Protein AF-0000000084552750 (afdb_homodimer)

InterPro domains:
  IPR000182 GNAT domain [PF13302] (7-150)
  IPR000182 GNAT domain [PS51186] (7-178)
  IPR016181 Acyl-CoA N-acyltransferase [SSF55729] (1-176)

Organism: NCBI:txid1418104

Radius of gyration: 22.68 Å; Cα contacts (8 Å, |Δi|>4): 715; chains: 2; bounding box: 42×67×52 Å

Nearest PDB structures (foldseek):
  3tcv-assembly1_A  TM=8.112E-01  e=4.573E-13  Brucella abortus 2308
  3igr-assembly1_A  TM=8.302E-01  e=9.400E-13  Aliivibrio fischeri ES114
  8gxf-assembly2_C  TM=8.224E-01  e=6.775E-13  Pseudomonas flexibilis
  8gxk-assembly2_C  TM=8.329E-01  e=1.487E-12  Pseudomonas jinjuensis
  8gxj-assembly1_A  TM=8.065E-01  e=1.572E-11  Pseudomonas aeruginosa PAO1

pLDDT: mean 95.79, std 2.95, range [82.62, 98.75]

Secondary structure (DSSP, 8-state):
-EE-SSEEEEE--TTTHHHHHHHHT-HHHHGGGT-TT-----HHHHHHHHHHHHH---SS-S-EEEEEEETTT--EEEEEEEEEEETTTTEEEEEEEE--GGGTTSSHHHHHHHHHHHHHHHHS--SEEEEEEETT-HHHHHHHHHTT-EEEEEEEEEEEETTTTEEEEEEEEEEEHHHHHHHGGG---/-EE-SSEEEEE--TTTHHHHHHHHT-TTTTGGGT-TT-----HHHHHHHHHHHHH---SS-S-EEEEEEETTT--EEEEEEEEEEETTTTEEEEEEEE--GGGTTSSHHHHHHHHHHHHHHHHS--SEEEEEEETT-HHHHHHHHHTT-EEEEEEEEEEEETTTTEEEEEEEEEEEHHHHHHHGGG---

Sequence (378 aa):
MIKGKKVIIRPLEIGDEEYLYRWWNDGSMMEHATLAFGTLQSKERIRLSILKEIENSELYPERKRFLILRKEDMAPIGEINYNGFDSRNQKSEFGIKICEVTEQRKGYGIDALYYFIDFMFRSLNLNKIELTTMIDNKRAQSLYKKLGFKEIGIIRSGYFDSRIGEFSDVAYMDILKDEWLKIKGNIVFMIKGKKVIIRPLEIGDEEYLYRWWNDGSMMEHATLAFGTLQSKERIRLSILKEIENSELYPERKRFLILRKEDMAPIGEINYNGFDSRNQKSEFGIKICEVTEQRKGYGIDALYYFIDFMFRSLNLNKIELTTMIDNKRAQSLYKKLGFKEIGIIRSGYFDSRIGEFSDVAYMDILKDEWLKIKGNIVF

Solvent-accessible surface area (backbone atoms only — not comparable to full-atom values): 20238 Å² total; per-residue (Å²): 120,48,78,45,93,52,28,32,39,36,73,73,50,94,72,47,32,62,58,48,39,54,44,45,44,29,18,80,70,24,39,83,76,28,27,47,65,23,69,73,64,53,50,64,58,46,39,51,52,50,49,52,57,69,66,47,78,60,90,78,53,44,55,50,62,30,35,30,17,36,54,91,77,61,47,78,38,28,37,36,31,42,33,68,46,34,78,81,44,13,32,29,31,62,50,75,43,69,61,37,70,89,58,49,93,68,56,51,65,62,37,46,46,54,53,48,52,51,43,44,41,67,72,65,54,28,52,33,40,40,43,73,42,48,62,82,44,54,68,59,50,52,54,40,41,69,70,60,37,41,80,52,35,64,40,74,54,54,35,53,25,54,72,76,72,42,64,33,44,23,36,31,32,32,40,40,42,73,58,44,71,70,43,60,85,72,58,82,131,119,52,77,43,91,53,29,32,38,35,72,71,52,93,73,48,31,62,57,50,40,55,43,45,44,29,18,81,72,24,38,83,76,30,27,48,64,23,68,73,64,52,51,64,59,47,39,51,51,51,51,52,58,68,64,46,79,60,90,77,52,45,55,52,63,30,35,30,18,36,55,91,77,60,46,77,37,27,38,36,31,41,33,67,48,34,80,80,44,14,31,29,30,62,51,75,44,69,61,37,71,91,57,51,95,70,57,49,65,61,37,46,47,54,53,48,52,51,43,43,41,68,72,65,55,29,51,32,41,39,45,74,43,48,63,82,43,54,68,60,50,51,52,41,41,69,70,60,36,40,79,52,34,64,40,74,54,54,36,52,26,55,74,77,73,42,65,34,45,23,35,32,32,34,40,41,43,73,58,44,70,71,41,59,86,71,60,81,130

Foldseek 3Di:
DFDFPFKDKFFDDQVCLVVVVVQQQDLVNCQQVLRNRGPPDDSVVVNVVSVVQVPDPDPDDQKGKIFIAGPVVRHTQWIKMWHRQDLVQQEIEMDIGRRHPVCPPVCSVLRVCLRVVVCSCPVSVHFKYKDKGFPPPVVVVVSCVLQPKDWPDKDQLPDQRNVVRGGGIMTMIMDGPVRNVVCSVPRDD/DFDFPFKDKFFDDQVCLVVVVVQQQDLVNCQQVLRNRGPPDDSVVVNVVSVVQVPDPDPDDQKGKIFIAGPVVRHTQWIKMWHRQDLVQQEIEMDIGRRHPVCPPVCSVLRVCLRVVVCSCPVSVHFKYKDKGFPPPVVVVVSVVLQPKDWPDKDQLPDQRNVVRGGGIMTMIMDGPVRNVVCSVPRDD

Structure (mmCIF, N/CA/C/O backbone):
data_AF-0000000084552750-model_v1
#
loop_
_entity.id
_entity.type
_entity.pdbx_description
1 polymer 'Acetyltransferase family protein'
#
loop_
_atom_site.group_PDB
_atom_site.id
_atom_site.type_symbol
_atom_site.label_atom_id
_atom_site.label_alt_id
_atom_site.label_comp_id
_atom_site.label_asym_id
_atom_site.label_entity_id
_atom_site.label_seq_id
_atom_site.pdbx_PDB_ins_code
_atom_site.Cartn_x
_atom_site.Cartn_y
_atom_site.Cartn_z
_atom_site.occupancy
_atom_site.B_iso_or_equiv
_atom_site.auth_seq_id
_atom_site.auth_comp_id
_atom_site.auth_asym_id
_atom_site.auth_atom_id
_atom_site.pdbx_PDB_model_num
ATOM 1 N N . MET A 1 1 ? 8.75 -16.781 -21 1 93.56 1 MET A N 1
ATOM 2 C CA . MET A 1 1 ? 8.031 -17.672 -20.109 1 93.56 1 MET A CA 1
ATOM 3 C C . MET A 1 1 ? 8.938 -18.172 -19 1 93.56 1 MET A C 1
ATOM 5 O O . MET A 1 1 ? 10.141 -18.344 -19.203 1 93.56 1 MET A O 1
ATOM 9 N N . ILE A 1 2 ? 8.375 -18.266 -17.797 1 97 2 ILE A N 1
ATOM 10 C CA . ILE A 1 2 ? 9.109 -18.844 -16.672 1 97 2 ILE A CA 1
ATOM 11 C C . ILE A 1 2 ? 8.82 -20.344 -16.578 1 97 2 ILE A C 1
ATOM 13 O O . ILE A 1 2 ? 7.656 -20.75 -16.516 1 97 2 ILE A O 1
ATOM 17 N N . LYS A 1 3 ? 9.852 -21.141 -16.641 1 97.62 3 LYS A N 1
ATOM 18 C CA . LYS A 1 3 ? 9.719 -22.594 -16.625 1 97.62 3 LYS A CA 1
ATOM 19 C C . LYS A 1 3 ? 10.18 -23.188 -15.297 1 97.62 3 LYS A C 1
ATOM 21 O O . LYS A 1 3 ? 11.367 -23.141 -14.969 1 97.62 3 LYS A O 1
ATOM 26 N N . GLY A 1 4 ? 9.203 -23.75 -14.555 1 97.12 4 GLY A N 1
ATOM 27 C CA . GLY A 1 4 ? 9.531 -24.469 -13.336 1 97.12 4 GLY A CA 1
ATOM 28 C C . GLY A 1 4 ? 9.742 -25.953 -13.57 1 97.12 4 GLY A C 1
ATOM 29 O O . GLY A 1 4 ? 9.938 -26.391 -14.711 1 97.12 4 GLY A O 1
ATOM 30 N N . LYS A 1 5 ? 9.812 -26.734 -12.508 1 97.38 5 LYS A N 1
ATOM 31 C CA . LYS A 1 5 ? 9.922 -28.188 -12.609 1 97.38 5 LYS A CA 1
ATOM 32 C C . LYS A 1 5 ? 8.594 -28.812 -13.008 1 97.38 5 LYS A C 1
ATOM 34 O O . LYS A 1 5 ? 8.555 -29.75 -13.805 1 97.38 5 LYS A O 1
ATOM 39 N N . LYS A 1 6 ? 7.523 -28.203 -12.469 1 97.88 6 LYS A N 1
ATOM 40 C CA . LYS A 1 6 ? 6.199 -28.781 -12.648 1 97.88 6 LYS A CA 1
ATOM 41 C C . LYS A 1 6 ? 5.277 -27.844 -13.414 1 97.88 6 LYS A C 1
ATOM 43 O O . LYS A 1 6 ? 4.266 -28.281 -13.977 1 97.88 6 LYS A O 1
ATOM 48 N N . VAL A 1 7 ? 5.645 -26.562 -13.422 1 98.44 7 VAL A N 1
ATOM 49 C CA . VAL A 1 7 ? 4.699 -25.609 -13.984 1 98.44 7 VAL A CA 1
ATOM 50 C C . VAL A 1 7 ? 5.41 -24.719 -14.992 1 98.44 7 VAL A C 1
ATOM 52 O O . VAL A 1 7 ? 6.641 -24.641 -15 1 98.44 7 VAL A O 1
ATOM 55 N N . ILE A 1 8 ? 4.641 -24.094 -15.859 1 98.5 8 ILE A N 1
ATOM 56 C CA . ILE A 1 8 ? 5.043 -23 -16.734 1 98.5 8 ILE A CA 1
ATOM 57 C C . ILE A 1 8 ? 4.211 -21.75 -16.406 1 98.5 8 ILE A C 1
ATOM 59 O O . ILE A 1 8 ? 2.998 -21.844 -16.219 1 98.5 8 ILE A O 1
ATOM 63 N N . ILE A 1 9 ? 4.875 -20.625 -16.25 1 98.69 9 ILE A N 1
ATOM 64 C CA . ILE A 1 9 ? 4.203 -19.359 -16.031 1 98.69 9 ILE A CA 1
ATOM 65 C C . ILE A 1 9 ? 4.312 -18.484 -17.281 1 98.69 9 ILE A C 1
ATOM 67 O O . ILE A 1 9 ? 5.418 -18.203 -17.75 1 98.69 9 ILE A O 1
ATOM 71 N N . ARG A 1 10 ? 3.203 -18.078 -17.812 1 98.06 10 ARG A N 1
ATOM 72 C CA . ARG A 1 10 ? 3.207 -17.281 -19.031 1 98.06 10 ARG A CA 1
ATOM 73 C C . ARG A 1 10 ? 2.281 -16.078 -18.891 1 98.06 10 ARG A C 1
ATOM 75 O O . ARG A 1 10 ? 1.395 -16.062 -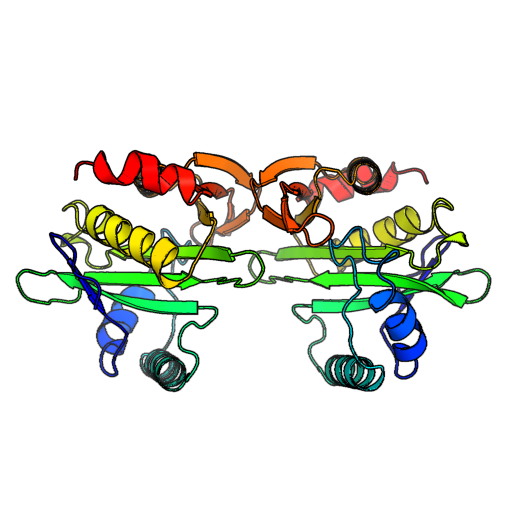18.047 1 98.06 10 ARG A O 1
ATOM 82 N N . PRO A 1 11 ? 2.453 -15.047 -19.719 1 96.81 11 PRO A N 1
ATOM 83 C CA . PRO A 1 11 ? 1.547 -13.898 -19.703 1 96.81 11 PRO A CA 1
ATOM 84 C C . PRO A 1 11 ? 0.113 -14.266 -20.078 1 96.81 11 PRO A C 1
ATOM 86 O O . PRO A 1 11 ? -0.122 -15.336 -20.641 1 96.81 11 PRO A O 1
ATOM 89 N N . LEU A 1 12 ? -0.732 -13.375 -19.719 1 97.62 12 LEU A N 1
ATOM 90 C CA . LEU A 1 12 ? -2.119 -13.578 -20.125 1 97.62 12 LEU A CA 1
ATOM 91 C C . LEU A 1 12 ? -2.277 -13.383 -21.625 1 97.62 12 LEU A C 1
ATOM 93 O O . LEU A 1 12 ? -1.584 -12.562 -22.234 1 97.62 12 LEU A O 1
ATOM 97 N N . GLU A 1 13 ? -3.131 -14.141 -22.156 1 96.81 13 GLU A N 1
ATOM 98 C CA . GLU A 1 13 ? -3.561 -14.031 -23.547 1 96.81 13 GLU A CA 1
ATOM 99 C C . GLU A 1 13 ? -5.082 -13.938 -23.656 1 96.81 13 GLU A C 1
ATOM 101 O O . GLU A 1 13 ? -5.797 -14.383 -22.75 1 96.81 13 GLU A O 1
ATOM 106 N N . ILE A 1 14 ? -5.453 -13.32 -24.812 1 97.19 14 ILE A N 1
ATOM 107 C CA . ILE A 1 14 ? -6.891 -13.359 -25.062 1 97.19 14 ILE A CA 1
ATOM 108 C C . ILE A 1 14 ? -7.359 -14.812 -25.109 1 97.19 14 ILE A C 1
ATOM 110 O O . ILE A 1 14 ? -6.703 -15.664 -25.703 1 97.19 14 ILE A O 1
ATOM 114 N N . GLY A 1 15 ? -8.461 -15.055 -24.547 1 97.81 15 GLY A N 1
ATOM 115 C CA . GLY A 1 15 ? -8.938 -16.422 -24.391 1 97.81 15 GLY A CA 1
ATOM 116 C C . GLY A 1 15 ? -8.828 -16.922 -22.953 1 97.81 15 GLY A C 1
ATOM 117 O O . GLY A 1 15 ? -9.594 -17.797 -22.547 1 97.81 15 GLY A O 1
ATOM 118 N N . ASP A 1 16 ? -7.895 -16.344 -22.219 1 98.25 16 ASP A N 1
ATOM 119 C CA . ASP A 1 16 ? -7.688 -16.766 -20.844 1 98.25 16 ASP A CA 1
ATOM 120 C C . ASP A 1 16 ? -8.859 -16.344 -19.953 1 98.25 16 ASP A C 1
ATOM 122 O O . ASP A 1 16 ? -9.016 -16.859 -18.844 1 98.25 16 ASP A O 1
ATOM 126 N N . GLU A 1 17 ? -9.641 -15.398 -20.406 1 98.38 17 GLU A N 1
ATOM 127 C CA . GLU A 1 17 ? -10.781 -14.945 -19.625 1 98.38 17 GLU A CA 1
ATOM 128 C C . GLU A 1 17 ? -11.719 -16.094 -19.297 1 98.38 17 GLU A C 1
ATOM 130 O O . GLU A 1 17 ? -12.461 -16.031 -18.312 1 98.38 17 GLU A O 1
ATOM 135 N N . GLU A 1 18 ? -11.672 -17.125 -20.141 1 98 18 GLU A N 1
ATOM 136 C CA . GLU A 1 18 ? -12.508 -18.297 -19.844 1 98 18 GLU A CA 1
ATOM 137 C C . GLU A 1 18 ? -12.141 -18.922 -18.5 1 98 18 GLU A C 1
ATOM 139 O O . GLU A 1 18 ? -13.023 -19.266 -17.703 1 98 18 GLU A O 1
ATOM 144 N N . TYR A 1 19 ? -10.945 -19.062 -18.234 1 97.94 19 TYR A N 1
ATOM 145 C CA . TYR A 1 19 ? -10.469 -19.656 -16.984 1 97.94 19 TYR A CA 1
ATOM 146 C C . TYR A 1 19 ? -10.633 -18.688 -15.82 1 97.94 19 TYR A C 1
ATOM 148 O O . TYR A 1 19 ? -11.141 -19.062 -14.758 1 97.94 19 TYR A O 1
ATOM 156 N N . LEU A 1 20 ? -10.242 -17.469 -16.047 1 98.06 20 LEU A N 1
ATOM 157 C CA . LEU A 1 20 ? -10.312 -16.453 -14.992 1 98.06 20 LEU A CA 1
ATOM 158 C C . LEU A 1 20 ? -11.758 -16.219 -14.562 1 98.06 20 LEU A C 1
ATOM 160 O O . LEU A 1 20 ? -12.039 -16.062 -13.375 1 98.06 20 LEU A O 1
ATOM 164 N N . TYR A 1 21 ? -12.617 -16.188 -15.555 1 97.69 21 TYR A N 1
ATOM 165 C CA . TYR A 1 21 ? -14.031 -16 -15.273 1 97.69 21 TYR A CA 1
ATOM 166 C C . TYR A 1 21 ? -14.539 -17.078 -14.328 1 97.69 21 TYR A C 1
ATOM 168 O O . TYR A 1 21 ? -15.234 -16.781 -13.352 1 97.69 21 TYR A O 1
ATOM 176 N N . ARG A 1 22 ? -14.172 -18.25 -14.609 1 97.06 22 ARG A N 1
ATOM 177 C CA . ARG A 1 22 ? -14.602 -19.375 -13.789 1 97.06 22 ARG A CA 1
ATOM 178 C C . ARG A 1 22 ? -13.984 -19.297 -12.398 1 97.06 22 ARG A C 1
ATOM 180 O O . ARG A 1 22 ? -14.688 -19.438 -11.398 1 97.06 22 ARG A O 1
ATOM 187 N N . TRP A 1 23 ? -12.734 -19.062 -12.336 1 97 23 TRP A N 1
ATOM 188 C CA . TRP A 1 23 ? -12.008 -19.078 -11.07 1 97 23 TRP A CA 1
ATOM 189 C C . TRP A 1 23 ? -12.445 -17.922 -10.18 1 97 23 TRP A C 1
ATOM 191 O O . TRP A 1 23 ? -12.742 -18.109 -9 1 97 23 TRP A O 1
ATOM 201 N N . TRP A 1 24 ? -12.547 -16.703 -10.727 1 96.31 24 TRP A N 1
ATOM 202 C CA . TRP A 1 24 ? -12.758 -15.484 -9.961 1 96.31 24 TRP A CA 1
ATOM 203 C C . TRP A 1 24 ? -14.203 -15.391 -9.469 1 96.31 24 TRP A C 1
ATOM 205 O O . TRP A 1 24 ? -14.484 -14.695 -8.492 1 96.31 24 TRP A O 1
ATOM 215 N N . ASN A 1 25 ? -15.039 -16.047 -10.133 1 95.69 25 ASN A N 1
ATOM 216 C CA . ASN A 1 25 ? -16.453 -15.953 -9.766 1 95.69 25 ASN A CA 1
ATOM 217 C C . ASN A 1 25 ? -16.891 -17.125 -8.898 1 95.69 25 ASN A C 1
ATOM 219 O O . ASN A 1 25 ? -18.047 -17.219 -8.492 1 95.69 25 ASN A O 1
ATOM 223 N N . ASP A 1 26 ? -15.945 -18.016 -8.602 1 94.44 26 ASP A N 1
ATOM 224 C CA . ASP A 1 26 ? -16.188 -19.109 -7.664 1 94.44 26 ASP A CA 1
ATOM 225 C C . ASP A 1 26 ? -15.883 -18.672 -6.23 1 94.44 26 ASP A C 1
ATOM 227 O O . ASP A 1 26 ? -14.719 -18.547 -5.855 1 94.44 26 ASP A O 1
ATOM 231 N N . GLY A 1 27 ? -16.891 -18.484 -5.48 1 91.31 27 GLY A N 1
ATOM 232 C CA . GLY A 1 27 ? -16.75 -18.031 -4.105 1 91.31 27 GLY A CA 1
ATOM 233 C C . GLY A 1 27 ? -15.883 -18.953 -3.264 1 91.31 27 GLY A C 1
ATOM 234 O O . GLY A 1 27 ? -15.086 -18.484 -2.447 1 91.31 27 GLY A O 1
ATOM 235 N N . SER A 1 28 ? -16.016 -20.188 -3.426 1 90.75 28 SER A N 1
ATOM 236 C CA . SER A 1 28 ? -15.219 -21.141 -2.672 1 90.75 28 SER A CA 1
ATOM 237 C C . SER A 1 28 ? -13.742 -21.031 -3.023 1 90.75 28 SER A C 1
ATOM 239 O O . SER A 1 28 ? -12.883 -21.125 -2.143 1 90.75 28 SER A O 1
ATOM 241 N N . MET A 1 29 ? -13.523 -20.75 -4.262 1 90.31 29 MET A N 1
ATOM 242 C CA . MET A 1 29 ? -12.148 -20.594 -4.734 1 90.31 29 MET A CA 1
ATOM 243 C C . MET A 1 29 ? -11.539 -19.297 -4.223 1 90.31 29 MET A C 1
ATOM 245 O O . MET A 1 29 ? -10.352 -19.25 -3.896 1 90.31 29 MET A O 1
ATOM 249 N N . MET A 1 30 ? -12.391 -18.312 -4.051 1 90.38 30 MET A N 1
ATOM 250 C CA . MET A 1 30 ? -11.898 -16.984 -3.729 1 90.38 30 MET A CA 1
ATOM 251 C C . MET A 1 30 ? -11.992 -16.703 -2.23 1 90.38 30 MET A C 1
ATOM 253 O O . MET A 1 30 ? -11.641 -15.625 -1.767 1 90.38 30 MET A O 1
ATOM 257 N N . GLU A 1 31 ? -12.227 -17.688 -1.512 1 86.69 31 GLU A N 1
ATOM 258 C CA . GLU A 1 31 ? -12.438 -17.531 -0.075 1 86.69 31 GLU A CA 1
ATOM 259 C C . GLU A 1 31 ? -11.156 -17.062 0.617 1 86.69 31 GLU A C 1
ATOM 261 O O . GLU A 1 31 ? -11.211 -16.297 1.576 1 86.69 31 GLU A O 1
ATOM 266 N N . HIS A 1 32 ? -10.047 -17.484 0.179 1 82.81 32 HIS A N 1
ATOM 267 C CA . HIS A 1 32 ? -8.781 -17.109 0.798 1 82.81 32 HIS A CA 1
ATOM 268 C C . HIS A 1 32 ? -8.477 -15.633 0.584 1 82.81 32 HIS A C 1
ATOM 270 O O . HIS A 1 32 ? -7.711 -15.031 1.342 1 82.81 32 HIS A O 1
ATOM 276 N N . ALA A 1 33 ? -9.055 -15.125 -0.474 1 84.94 33 ALA A N 1
ATOM 277 C CA . ALA A 1 33 ? -8.938 -13.688 -0.727 1 84.94 33 ALA A CA 1
ATOM 278 C C . ALA A 1 33 ? -10.094 -12.922 -0.097 1 84.94 33 ALA A C 1
ATOM 280 O O . ALA A 1 33 ? -10.305 -11.742 -0.395 1 84.94 33 ALA A O 1
ATOM 281 N N . THR A 1 34 ? -10.844 -13.594 0.669 1 88.94 34 THR A N 1
ATOM 282 C CA . THR A 1 34 ? -11.961 -13.055 1.448 1 88.94 34 THR A CA 1
ATOM 283 C C . THR A 1 34 ? -13.094 -12.609 0.532 1 88.94 34 THR A C 1
ATOM 285 O O . THR A 1 34 ? -13.867 -11.719 0.888 1 88.94 34 THR A O 1
ATOM 288 N N . LEU A 1 35 ? -13.141 -13.141 -0.626 1 90.31 35 LEU A N 1
ATOM 289 C CA . LEU A 1 35 ? -14.211 -12.852 -1.572 1 90.31 35 LEU A CA 1
ATOM 290 C C . LEU A 1 35 ? -15.195 -14.016 -1.645 1 90.31 35 LEU A C 1
ATOM 292 O O . LEU A 1 35 ? -15.188 -14.781 -2.611 1 90.31 35 LEU A O 1
ATOM 296 N N . ALA A 1 36 ? -16.094 -14.078 -0.664 1 90.44 36 ALA A N 1
ATOM 297 C CA . ALA A 1 36 ? -16.969 -15.227 -0.422 1 90.44 36 ALA A CA 1
ATOM 298 C C . ALA A 1 36 ? -17.938 -15.438 -1.589 1 90.44 36 ALA A C 1
ATOM 300 O O . ALA A 1 36 ? -18.484 -16.531 -1.76 1 90.44 36 ALA A O 1
ATOM 301 N N . PHE A 1 37 ? -18.141 -14.461 -2.414 1 90.94 37 PHE A N 1
ATOM 302 C CA . PHE A 1 37 ? -19.109 -14.562 -3.504 1 90.94 37 PHE A CA 1
ATOM 303 C C . PHE A 1 37 ? -18.406 -14.406 -4.855 1 90.94 37 PHE A C 1
ATOM 305 O O . PHE A 1 37 ? -19.078 -14.156 -5.867 1 90.94 37 PHE A O 1
ATOM 312 N N . GLY A 1 38 ? -17.125 -14.469 -4.797 1 92.5 38 GLY A N 1
ATOM 313 C CA . GLY A 1 38 ? -16.359 -14.195 -6.012 1 92.5 38 GLY A CA 1
ATOM 314 C C . GLY A 1 38 ? -16.344 -12.727 -6.387 1 92.5 38 GLY A C 1
ATOM 315 O O . GLY A 1 38 ? -16.703 -11.867 -5.574 1 92.5 38 GLY A O 1
ATOM 316 N N . THR A 1 39 ? -15.875 -12.398 -7.535 1 92.56 39 THR A N 1
ATOM 317 C CA . THR A 1 39 ? -15.734 -11.008 -7.945 1 92.56 39 THR A CA 1
ATOM 318 C C . THR A 1 39 ? -16.984 -10.531 -8.68 1 92.56 39 THR A C 1
ATOM 320 O O . THR A 1 39 ? -17.172 -9.328 -8.891 1 92.56 39 THR A O 1
ATOM 323 N N . LEU A 1 40 ? -17.781 -11.445 -9.062 1 94.56 40 LEU A N 1
ATOM 324 C CA . LEU A 1 40 ? -19.031 -11.141 -9.75 1 94.56 40 LEU A CA 1
ATOM 325 C C . LEU A 1 40 ? -18.781 -10.266 -10.969 1 94.56 40 LEU A C 1
ATOM 327 O O . LEU A 1 40 ? -19.5 -9.289 -11.203 1 94.56 40 LEU A O 1
ATOM 331 N N . GLN A 1 41 ? -17.797 -10.586 -11.711 1 95.56 41 GLN A N 1
ATOM 332 C CA . GLN A 1 41 ? -17.453 -9.867 -12.938 1 95.56 41 GLN A CA 1
ATOM 333 C C . GLN A 1 41 ? -17.875 -10.648 -14.172 1 95.56 41 GLN A C 1
ATOM 335 O O . GLN A 1 41 ? -17.812 -11.883 -14.188 1 95.56 41 GLN A O 1
ATOM 340 N N . SER A 1 42 ? -18.266 -9.984 -15.18 1 97.88 42 SER A N 1
ATOM 341 C CA . SER A 1 42 ? -18.594 -10.633 -16.453 1 97.88 42 SER A CA 1
ATOM 342 C C . SER A 1 42 ? -17.328 -11.086 -17.172 1 97.88 42 SER A C 1
ATOM 344 O O . SER A 1 42 ? -16.234 -10.547 -16.938 1 97.88 42 SER A O 1
ATOM 346 N N . LYS A 1 43 ? -17.562 -12.102 -18 1 97.62 43 LYS A N 1
ATOM 347 C CA . LYS A 1 43 ? -16.438 -12.578 -18.797 1 97.62 43 LYS A CA 1
ATOM 348 C C . LYS A 1 43 ? -15.875 -11.461 -19.672 1 97.62 43 LYS A C 1
ATOM 350 O O . LYS A 1 43 ? -14.656 -11.344 -19.828 1 97.62 43 LYS A O 1
ATOM 355 N N . GLU A 1 44 ? -16.688 -10.641 -20.156 1 98.06 44 GLU A N 1
ATOM 356 C CA . GLU A 1 44 ? -16.281 -9.547 -21.031 1 98.06 44 GLU A CA 1
ATOM 357 C C . GLU A 1 44 ? -15.445 -8.523 -20.266 1 98.06 44 GLU A C 1
ATOM 359 O O . GLU A 1 44 ? -14.469 -7.992 -20.781 1 98.06 44 GLU A O 1
ATOM 364 N N . ARG A 1 45 ? -15.852 -8.234 -19.078 1 97.75 45 ARG A N 1
ATOM 365 C CA . ARG A 1 45 ? -15.07 -7.316 -18.25 1 97.75 45 ARG A CA 1
ATOM 366 C C . ARG A 1 45 ? -13.656 -7.844 -18.031 1 97.75 45 ARG A C 1
ATOM 368 O O . ARG A 1 45 ? -12.688 -7.086 -18.125 1 97.75 45 ARG A O 1
ATOM 375 N N . ILE A 1 46 ? -13.617 -9.078 -17.781 1 97.62 46 ILE A N 1
ATOM 376 C CA . ILE A 1 46 ? -12.32 -9.719 -17.562 1 97.62 46 ILE A CA 1
ATOM 377 C C . ILE A 1 46 ? -11.516 -9.68 -18.859 1 97.62 46 ILE A C 1
ATOM 379 O O . ILE A 1 46 ? -10.32 -9.367 -18.859 1 97.62 46 ILE A O 1
ATOM 383 N N . ARG A 1 47 ? -12.164 -10.008 -19.938 1 98.19 47 ARG A N 1
ATOM 384 C CA . ARG A 1 47 ? -11.508 -9.961 -21.25 1 98.19 47 ARG A CA 1
ATOM 385 C C . ARG A 1 47 ? -10.945 -8.57 -21.531 1 98.19 47 ARG A C 1
ATOM 387 O O . ARG A 1 47 ? -9.805 -8.43 -21.969 1 98.19 47 ARG A O 1
ATOM 394 N N . LEU A 1 48 ? -11.703 -7.566 -21.266 1 97.88 48 LEU A N 1
ATOM 395 C CA . LEU A 1 48 ? -11.273 -6.188 -21.469 1 97.88 48 LEU A CA 1
ATOM 396 C C . LEU A 1 48 ? -10.094 -5.84 -20.578 1 97.88 48 LEU A C 1
ATOM 398 O O . LEU A 1 48 ? -9.203 -5.09 -20.984 1 97.88 48 LEU A O 1
ATOM 402 N N . SER A 1 49 ? -10.133 -6.359 -19.406 1 97 49 SER A N 1
ATOM 403 C CA . SER A 1 49 ? -9.008 -6.125 -18.484 1 97 49 SER A CA 1
ATOM 404 C C . SER A 1 49 ? -7.727 -6.754 -19.031 1 97 49 SER A C 1
ATOM 406 O O . SER A 1 49 ? -6.648 -6.172 -18.906 1 97 49 SER A O 1
ATOM 408 N N . ILE A 1 50 ? -7.855 -7.922 -19.562 1 97.31 50 ILE A N 1
ATOM 409 C CA . ILE A 1 50 ? -6.715 -8.602 -20.172 1 97.31 50 ILE A CA 1
ATOM 410 C C . ILE A 1 50 ? -6.195 -7.781 -21.359 1 97.31 50 ILE A C 1
ATOM 412 O O . ILE A 1 50 ? -4.988 -7.574 -21.5 1 97.31 50 ILE A O 1
ATOM 416 N N . LEU A 1 51 ? -7.07 -7.332 -22.141 1 97 51 LEU A N 1
ATOM 417 C CA . LEU A 1 51 ? -6.703 -6.527 -23.297 1 97 51 LEU A CA 1
ATOM 418 C C . LEU A 1 51 ? -5.949 -5.273 -22.875 1 97 51 LEU A C 1
ATOM 420 O O . LEU A 1 51 ? -4.949 -4.906 -23.5 1 97 51 LEU A O 1
ATOM 424 N N . LYS A 1 52 ? -6.441 -4.652 -21.859 1 96.25 52 LYS A N 1
ATOM 425 C CA . LYS A 1 52 ? -5.777 -3.463 -21.328 1 96.25 52 LYS A CA 1
ATOM 426 C C . LYS A 1 52 ? -4.355 -3.781 -20.875 1 96.25 52 LYS A C 1
ATOM 428 O O . LYS A 1 52 ? -3.436 -2.988 -21.094 1 96.25 52 LYS A O 1
ATOM 433 N N . GLU A 1 53 ? -4.254 -4.891 -20.266 1 93.88 53 GLU A N 1
ATOM 434 C CA . GLU A 1 53 ? -2.932 -5.309 -19.812 1 93.88 53 GLU A CA 1
ATOM 435 C C . GLU A 1 53 ? -2.004 -5.582 -20.984 1 93.88 53 GLU A C 1
ATOM 437 O O . GLU A 1 53 ? -0.828 -5.211 -20.953 1 93.88 53 GLU A O 1
ATOM 442 N N . ILE A 1 54 ? -2.518 -6.207 -21.969 1 93.69 54 ILE A N 1
ATOM 443 C CA . ILE A 1 54 ? -1.751 -6.547 -23.156 1 93.69 54 ILE A CA 1
ATOM 444 C C . ILE A 1 54 ? -1.331 -5.273 -23.891 1 93.69 54 ILE A C 1
ATOM 446 O O . ILE A 1 54 ? -0.22 -5.188 -24.422 1 93.69 54 ILE A O 1
ATOM 450 N N . GLU A 1 55 ? -2.135 -4.297 -23.844 1 93.69 55 GLU A N 1
ATOM 451 C CA . GLU A 1 55 ? -1.891 -3.043 -24.547 1 93.69 55 GLU A CA 1
ATOM 452 C C . GLU A 1 55 ? -0.893 -2.168 -23.797 1 93.69 55 GLU A C 1
ATOM 454 O O . GLU A 1 55 ? -0.321 -1.237 -24.359 1 93.69 55 GLU A O 1
ATOM 459 N N . ASN A 1 56 ? -0.838 -2.447 -22.562 1 90.81 56 ASN A N 1
ATOM 460 C CA . ASN A 1 56 ? 0.15 -1.696 -21.797 1 90.81 56 ASN A CA 1
ATOM 461 C C . ASN A 1 56 ? 1.565 -1.947 -22.297 1 90.81 56 ASN A C 1
ATOM 463 O O . ASN A 1 56 ? 2.037 -3.086 -22.312 1 90.81 56 ASN A O 1
ATOM 467 N N . SER A 1 57 ? 2.256 -0.943 -22.688 1 89.56 57 SER A N 1
ATOM 468 C CA . SER A 1 57 ? 3.553 -1.07 -23.344 1 89.56 57 SER A CA 1
ATOM 469 C C . SER A 1 57 ? 4.688 -1.102 -22.328 1 89.56 57 SER A C 1
ATOM 471 O O . SER A 1 57 ? 5.84 -1.353 -22.688 1 89.56 57 SER A O 1
ATOM 473 N N . GLU A 1 58 ? 4.355 -0.78 -21.094 1 90.81 58 GLU A N 1
ATOM 474 C CA . GLU A 1 58 ? 5.398 -0.845 -20.078 1 90.81 58 GLU A CA 1
ATOM 475 C C . GLU A 1 58 ? 5.895 -2.275 -19.875 1 90.81 58 GLU A C 1
ATOM 477 O O . GLU A 1 58 ? 5.098 -3.191 -19.672 1 90.81 58 GLU A O 1
ATOM 482 N N . LEU A 1 59 ? 7.156 -2.395 -20 1 88.44 59 LEU A N 1
ATOM 483 C CA . LEU A 1 59 ? 7.746 -3.719 -19.859 1 88.44 59 LEU A CA 1
ATOM 484 C C . LEU A 1 59 ? 7.465 -4.285 -18.469 1 88.44 59 LEU A C 1
ATOM 486 O O . LEU A 1 59 ? 7.145 -5.465 -18.328 1 88.44 59 LEU A O 1
ATOM 490 N N . TYR A 1 60 ? 7.621 -3.418 -17.422 1 92.5 60 TYR A N 1
ATOM 491 C CA . TYR A 1 60 ? 7.371 -3.812 -16.047 1 92.5 60 TYR A CA 1
ATOM 492 C C . TYR A 1 60 ? 6.371 -2.871 -15.383 1 92.5 60 TYR A C 1
ATOM 494 O O . TYR A 1 60 ? 6.762 -1.925 -14.695 1 92.5 60 TYR A O 1
ATOM 502 N N . PRO A 1 61 ? 5.133 -3.17 -15.617 1 95.88 61 PRO A N 1
ATOM 503 C CA . PRO A 1 61 ? 4.125 -2.318 -14.984 1 95.88 61 PRO A CA 1
ATOM 504 C C . PRO A 1 61 ? 3.994 -2.566 -13.484 1 95.88 61 PRO A C 1
ATOM 506 O O . PRO A 1 61 ? 4.59 -3.51 -12.961 1 95.88 61 PRO A O 1
ATOM 509 N N . GLU A 1 62 ? 3.252 -1.725 -12.773 1 96.25 62 GLU A N 1
ATOM 510 C CA . GLU A 1 62 ? 3.053 -1.802 -11.328 1 96.25 62 GLU A CA 1
ATOM 511 C C . GLU A 1 62 ? 2.418 -3.129 -10.93 1 96.25 62 GLU A C 1
ATOM 513 O O . GLU A 1 62 ? 2.658 -3.635 -9.836 1 96.25 62 GLU A O 1
ATOM 518 N N . ARG A 1 63 ? 1.59 -3.594 -11.875 1 97 63 ARG A N 1
ATOM 519 C CA . ARG A 1 63 ? 0.931 -4.879 -11.688 1 97 63 ARG A CA 1
ATOM 520 C C . ARG A 1 63 ? 0.911 -5.684 -12.977 1 97 63 ARG A C 1
ATOM 522 O O . ARG A 1 63 ? 0.755 -5.121 -14.062 1 97 63 ARG A O 1
ATOM 529 N N . LYS A 1 64 ? 1.032 -6.938 -12.867 1 97.06 64 LYS A N 1
ATOM 530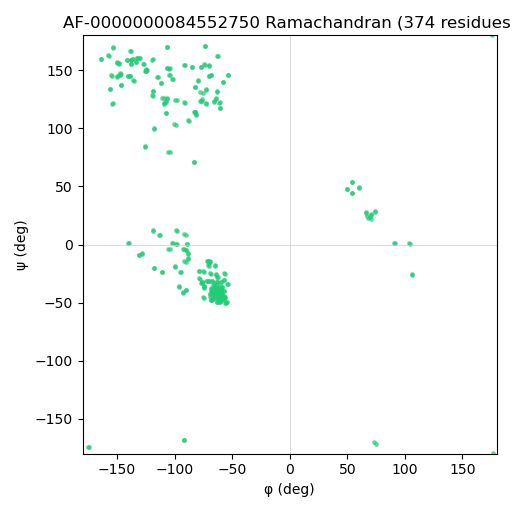 C CA . LYS A 1 64 ? 0.977 -7.828 -14.023 1 97.06 64 LYS A CA 1
ATOM 531 C C . LYS A 1 64 ? 0.554 -9.234 -13.609 1 97.06 64 LYS A C 1
ATOM 533 O O . LYS A 1 64 ? 1.039 -9.766 -12.609 1 97.06 64 LYS A O 1
ATOM 538 N N . ARG A 1 65 ? -0.36 -9.781 -14.367 1 97.88 65 ARG A N 1
ATOM 539 C CA . ARG A 1 65 ? -0.875 -11.117 -14.086 1 97.88 65 ARG A CA 1
ATOM 540 C C . ARG A 1 65 ? -0.311 -12.133 -15.07 1 97.88 65 ARG A C 1
ATOM 542 O O . ARG A 1 65 ? -0.002 -11.797 -16.219 1 97.88 65 ARG A O 1
ATOM 549 N N . PHE A 1 66 ? -0.208 -13.352 -14.609 1 98.31 66 PHE A N 1
ATOM 550 C CA . PHE A 1 66 ? 0.257 -14.492 -15.391 1 98.31 66 PHE A CA 1
ATOM 551 C C . PHE A 1 66 ? -0.622 -15.711 -15.141 1 98.31 66 PHE A C 1
ATOM 553 O O . PHE A 1 66 ? -1.343 -15.773 -14.141 1 98.31 66 PHE A O 1
ATOM 560 N N . LEU A 1 67 ? -0.563 -16.625 -16.047 1 98.56 67 LEU A N 1
ATOM 561 C CA . LEU A 1 67 ? -1.206 -17.922 -15.859 1 98.56 67 LEU A CA 1
ATOM 562 C C . LEU A 1 67 ? -0.181 -18.984 -15.477 1 98.56 67 LEU A C 1
ATOM 564 O O . LEU A 1 67 ? 0.944 -18.969 -15.984 1 98.56 67 LEU A O 1
ATOM 568 N N . ILE A 1 68 ? -0.589 -19.844 -14.609 1 98.75 68 ILE A N 1
ATOM 569 C CA . ILE A 1 68 ? 0.191 -21.031 -14.281 1 98.75 68 ILE A CA 1
ATOM 570 C C . ILE A 1 68 ? -0.339 -22.234 -15.055 1 98.75 68 ILE A C 1
ATOM 572 O O . ILE A 1 68 ? -1.518 -22.578 -14.945 1 98.75 68 ILE A O 1
ATOM 576 N N . LEU A 1 69 ? 0.509 -22.891 -15.805 1 98.69 69 LEU A N 1
ATOM 577 C CA . LEU A 1 69 ? 0.154 -24.078 -16.562 1 98.69 69 LEU A CA 1
ATOM 578 C C . LEU A 1 69 ? 0.852 -25.312 -15.992 1 98.69 69 LEU A C 1
ATOM 580 O O . LEU A 1 69 ? 2.021 -25.25 -15.609 1 98.69 69 LEU A O 1
ATOM 584 N N . ARG A 1 70 ? 0.099 -26.391 -15.945 1 98.19 70 ARG A N 1
ATOM 585 C CA . ARG A 1 70 ? 0.736 -27.672 -15.68 1 98.19 70 ARG A CA 1
ATOM 586 C C . ARG A 1 70 ? 1.662 -28.062 -16.828 1 98.19 70 ARG A C 1
ATOM 588 O O . ARG A 1 70 ? 1.229 -28.156 -17.969 1 98.19 70 ARG A O 1
ATOM 595 N N . LYS A 1 71 ? 2.891 -28.297 -16.516 1 97.06 71 LYS A N 1
ATOM 596 C CA . LYS A 1 71 ? 3.918 -28.516 -17.531 1 97.06 71 LYS A CA 1
ATOM 597 C C . LYS A 1 71 ? 3.613 -29.766 -18.359 1 97.06 71 LYS A C 1
ATOM 599 O O . LYS A 1 71 ? 3.91 -29.812 -19.547 1 97.06 71 LYS A O 1
ATOM 604 N N . GLU A 1 72 ? 3.045 -30.766 -17.797 1 96.38 72 GLU A N 1
ATOM 605 C CA . GLU A 1 72 ? 2.803 -32.062 -18.406 1 96.38 72 GLU A CA 1
ATOM 606 C C . GLU A 1 72 ? 1.893 -31.938 -19.625 1 96.38 72 GLU A C 1
ATOM 608 O O . GLU A 1 72 ? 2.078 -32.656 -20.625 1 96.38 72 GLU A O 1
ATOM 613 N N . ASP A 1 73 ? 0.924 -31.078 -19.594 1 97.38 73 ASP A N 1
ATOM 614 C CA . ASP A 1 73 ? -0.038 -31.031 -20.688 1 97.38 73 ASP A CA 1
ATOM 615 C C . ASP A 1 73 ? -0.405 -29.578 -21.031 1 97.38 73 ASP A C 1
ATOM 617 O O . ASP A 1 73 ? -1.303 -29.344 -21.844 1 97.38 73 ASP A O 1
ATOM 621 N N . MET A 1 74 ? 0.18 -28.641 -20.359 1 97.19 74 MET A N 1
ATOM 622 C CA . MET A 1 74 ? 0.04 -27.219 -20.625 1 97.19 74 MET A CA 1
ATOM 623 C C . MET A 1 74 ? -1.36 -26.734 -20.266 1 97.19 74 MET A C 1
ATOM 625 O O . MET A 1 74 ? -1.799 -25.688 -20.734 1 97.19 74 MET A O 1
ATOM 629 N N . ALA A 1 75 ? -2.027 -27.484 -19.359 1 97.5 75 ALA A N 1
ATOM 630 C CA . ALA A 1 75 ? -3.348 -27.062 -18.906 1 97.5 75 ALA A CA 1
ATOM 631 C C . ALA A 1 75 ? -3.238 -25.938 -17.875 1 97.5 75 ALA A C 1
ATOM 633 O O . ALA A 1 75 ? -2.445 -26.031 -16.938 1 97.5 75 ALA A O 1
ATOM 634 N N . PRO A 1 76 ? -4.039 -24.828 -18.094 1 98.38 76 PRO A N 1
ATOM 635 C CA . PRO A 1 76 ? -4.062 -23.797 -17.062 1 98.38 76 PRO A CA 1
ATOM 636 C C . PRO A 1 76 ? -4.625 -24.312 -15.734 1 98.38 76 PRO A C 1
ATOM 638 O O . PRO A 1 76 ? -5.688 -24.938 -15.711 1 98.38 76 PRO A O 1
ATOM 641 N N . ILE A 1 77 ? -3.918 -24.031 -14.641 1 98.31 77 ILE A N 1
ATOM 642 C CA . ILE A 1 77 ? -4.387 -24.594 -13.375 1 98.31 77 ILE A CA 1
ATOM 643 C C . ILE A 1 77 ? -4.434 -23.484 -12.312 1 98.31 77 ILE A C 1
ATOM 645 O O . ILE A 1 77 ? -4.93 -23.703 -11.203 1 98.31 77 ILE A O 1
ATOM 649 N N . GLY A 1 78 ? -3.906 -22.312 -12.602 1 98.31 78 GLY A N 1
ATOM 650 C CA . GLY A 1 78 ? -3.889 -21.234 -11.617 1 98.31 78 GLY A CA 1
ATOM 651 C C . GLY A 1 78 ? -3.355 -19.938 -12.172 1 98.31 78 GLY A C 1
ATOM 652 O O . GLY A 1 78 ? -3.176 -19.797 -13.383 1 98.31 78 GLY A O 1
ATOM 653 N N . GLU A 1 79 ? -3.209 -18.953 -11.281 1 98.31 79 GLU A N 1
ATOM 654 C CA . GLU A 1 79 ? -2.711 -17.625 -11.656 1 98.31 79 GLU A CA 1
ATOM 655 C C . GLU A 1 79 ? -1.718 -17.094 -10.625 1 98.31 79 GLU A C 1
ATOM 657 O O . GLU A 1 79 ? -1.719 -17.531 -9.469 1 98.31 79 GLU A O 1
ATOM 662 N N . ILE A 1 80 ? -0.889 -16.234 -11.086 1 98.44 80 ILE A N 1
ATOM 663 C CA . ILE A 1 80 ? 0.117 -15.586 -10.258 1 98.44 80 ILE A CA 1
ATOM 664 C C . ILE A 1 80 ? 0.364 -14.164 -10.766 1 98.44 80 ILE A C 1
ATOM 666 O O . ILE A 1 80 ? 0.136 -13.867 -11.938 1 98.44 80 ILE A O 1
ATOM 670 N N . ASN A 1 81 ? 0.664 -13.273 -9.898 1 98.38 81 ASN A N 1
ATOM 671 C CA . ASN A 1 81 ? 0.896 -11.891 -10.305 1 98.38 81 ASN A CA 1
ATOM 672 C C . ASN A 1 81 ? 1.898 -11.195 -9.383 1 98.38 81 ASN A C 1
ATOM 674 O O . ASN A 1 81 ? 2.186 -11.688 -8.289 1 98.38 81 ASN A O 1
ATOM 678 N N . TYR A 1 82 ? 2.518 -10.203 -9.867 1 98.12 82 TYR A N 1
ATOM 679 C CA . TYR A 1 82 ? 3.096 -9.227 -8.953 1 98.12 82 TYR A CA 1
ATOM 680 C C . TYR A 1 82 ? 2.289 -7.934 -8.961 1 98.12 82 TYR A C 1
ATOM 682 O O . TYR A 1 82 ? 1.589 -7.637 -9.93 1 98.12 82 TYR A O 1
ATOM 690 N N . ASN A 1 83 ? 2.314 -7.242 -7.863 1 97.56 83 ASN A N 1
ATOM 691 C CA . ASN A 1 83 ? 1.604 -5.977 -7.703 1 97.56 83 ASN A CA 1
ATOM 692 C C . ASN A 1 83 ? 2.34 -5.039 -6.75 1 97.56 83 ASN A C 1
ATOM 694 O O . ASN A 1 83 ? 3.221 -5.473 -6.004 1 97.56 83 ASN A O 1
ATOM 698 N N . GLY A 1 84 ? 2.049 -3.785 -6.957 1 96.62 84 GLY A N 1
ATOM 699 C CA . GLY A 1 84 ? 2.729 -2.805 -6.125 1 96.62 84 GLY A CA 1
ATOM 700 C C . GLY A 1 84 ? 4.203 -2.668 -6.449 1 96.62 84 GLY A C 1
ATOM 701 O O . GLY A 1 84 ? 5.023 -2.438 -5.559 1 96.62 84 GLY A O 1
ATOM 702 N N . PHE A 1 85 ? 4.57 -2.98 -7.707 1 97.38 85 PHE A N 1
ATOM 703 C CA . PHE A 1 85 ? 5.961 -2.814 -8.109 1 97.38 85 PHE A CA 1
ATOM 704 C C . PHE A 1 85 ? 6.391 -1.357 -7.98 1 97.38 85 PHE A C 1
ATOM 706 O O . PHE A 1 85 ? 5.805 -0.474 -8.609 1 97.38 85 PHE A O 1
ATOM 713 N N . ASP A 1 86 ? 7.359 -1.132 -7.125 1 96.94 86 ASP A N 1
ATOM 714 C CA . ASP A 1 86 ? 7.949 0.172 -6.84 1 96.94 86 ASP A CA 1
ATOM 715 C C . ASP A 1 86 ? 9.438 0.191 -7.195 1 96.94 86 ASP A C 1
ATOM 717 O O . ASP A 1 86 ? 10.273 -0.257 -6.41 1 96.94 86 ASP A O 1
ATOM 721 N N . SER A 1 87 ? 9.695 0.738 -8.312 1 95.06 87 SER A N 1
ATOM 722 C CA . SER A 1 87 ? 11.062 0.674 -8.836 1 95.06 87 SER A CA 1
ATOM 723 C C . SER A 1 87 ? 12.016 1.503 -7.98 1 95.06 87 SER A C 1
ATOM 725 O O . SER A 1 87 ? 13.195 1.164 -7.855 1 95.06 87 SER A O 1
ATOM 727 N N . ARG A 1 88 ? 11.539 2.574 -7.395 1 92.88 88 ARG A N 1
ATOM 728 C CA . ARG A 1 88 ? 12.398 3.414 -6.566 1 92.88 88 ARG A CA 1
ATOM 729 C C . ARG A 1 88 ? 12.797 2.691 -5.285 1 92.88 88 ARG A C 1
ATOM 731 O O . ARG A 1 88 ? 13.969 2.67 -4.918 1 92.88 88 ARG A O 1
ATOM 738 N N . ASN A 1 89 ? 11.812 2.117 -4.656 1 95.44 89 ASN A N 1
ATOM 739 C CA . ASN A 1 89 ? 12.07 1.432 -3.395 1 95.44 89 ASN A CA 1
ATOM 740 C C . ASN A 1 89 ? 12.422 -0.038 -3.617 1 95.44 89 ASN A C 1
ATOM 742 O O . ASN A 1 89 ? 12.68 -0.771 -2.66 1 95.44 89 ASN A O 1
ATOM 746 N N . GLN A 1 90 ? 12.352 -0.498 -4.883 1 97.31 90 GLN A N 1
ATOM 747 C CA . GLN A 1 90 ? 12.742 -1.84 -5.309 1 97.31 90 GLN A CA 1
ATOM 748 C C . GLN A 1 90 ? 12.023 -2.904 -4.488 1 97.31 90 GLN A C 1
ATOM 750 O O . GLN A 1 90 ? 12.656 -3.805 -3.936 1 97.31 90 GLN A O 1
ATOM 755 N N . LYS A 1 91 ? 10.734 -2.803 -4.449 1 98.06 91 LYS A N 1
ATOM 756 C CA . LYS A 1 91 ? 9.906 -3.768 -3.725 1 98.06 91 LYS A CA 1
ATOM 757 C C . LYS A 1 91 ? 8.625 -4.074 -4.484 1 98.06 91 LYS A C 1
ATOM 759 O O . LYS A 1 91 ? 8.219 -3.312 -5.367 1 98.06 91 LYS A O 1
ATOM 764 N N . SER A 1 92 ? 8.031 -5.172 -4.188 1 98.12 92 SER A N 1
ATOM 765 C CA . SER A 1 92 ? 6.789 -5.625 -4.793 1 98.12 92 SER A CA 1
ATOM 766 C C . SER A 1 92 ? 6.148 -6.738 -3.971 1 98.12 92 SER A C 1
ATOM 768 O O . SER A 1 92 ? 6.77 -7.27 -3.049 1 98.12 92 SER A O 1
ATOM 770 N N . GLU A 1 93 ? 4.914 -6.91 -4.188 1 98.12 93 GLU A N 1
ATOM 771 C CA . GLU A 1 93 ? 4.184 -8.062 -3.664 1 98.12 93 GLU A CA 1
ATOM 772 C C . GLU A 1 93 ? 3.857 -9.062 -4.77 1 98.12 93 GLU A C 1
ATOM 774 O O . GLU A 1 93 ? 4.145 -8.812 -5.941 1 98.12 93 GLU A O 1
ATOM 779 N N . PHE A 1 94 ? 3.383 -10.211 -4.348 1 98.06 94 PHE A N 1
ATOM 780 C CA . PHE A 1 94 ? 2.846 -11.156 -5.324 1 98.06 94 PHE A CA 1
ATOM 781 C C . PHE A 1 94 ? 1.56 -11.789 -4.809 1 98.06 94 PHE A C 1
ATOM 783 O O . PHE A 1 94 ? 1.25 -11.703 -3.619 1 98.06 94 PHE A O 1
ATOM 790 N N . GLY A 1 95 ? 0.798 -12.281 -5.715 1 97 95 GLY A N 1
ATOM 791 C CA . GLY A 1 95 ? -0.322 -13.172 -5.457 1 97 95 GLY A CA 1
ATOM 792 C C . GLY A 1 95 ? -0.236 -14.477 -6.223 1 97 95 GLY A C 1
ATOM 793 O O . GLY A 1 95 ? 0.31 -14.523 -7.328 1 97 95 GLY A O 1
ATOM 794 N N . ILE A 1 96 ? -0.802 -15.508 -5.598 1 97.31 96 ILE A N 1
ATOM 795 C CA . ILE A 1 96 ? -0.808 -16.797 -6.27 1 97.31 96 ILE A CA 1
ATOM 796 C C . ILE A 1 96 ? -2.0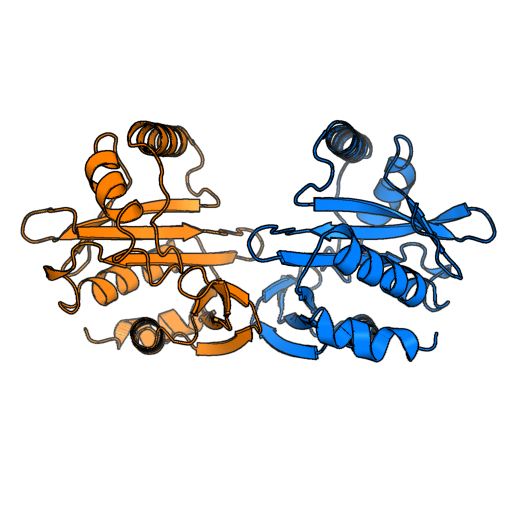64 -17.578 -5.887 1 97.31 96 ILE A C 1
ATOM 798 O O . ILE A 1 96 ? -2.529 -17.5 -4.746 1 97.31 96 ILE A O 1
ATOM 802 N N . LYS A 1 97 ? -2.498 -18.281 -6.828 1 96.19 97 LYS A N 1
ATOM 803 C CA . LYS A 1 97 ? -3.609 -19.203 -6.57 1 96.19 97 LYS A CA 1
ATOM 804 C C . LYS A 1 97 ? -3.588 -20.375 -7.539 1 96.19 97 LYS A C 1
ATOM 806 O O . LYS A 1 97 ? -3.5 -20.188 -8.758 1 96.19 97 LYS A O 1
ATOM 811 N N . ILE A 1 98 ? -3.506 -21.531 -6.98 1 97.06 98 ILE A N 1
ATOM 812 C CA . ILE A 1 98 ? -3.859 -22.719 -7.766 1 97.06 98 ILE A CA 1
ATOM 813 C C . ILE A 1 98 ? -5.375 -22.891 -7.77 1 97.06 98 ILE A C 1
ATOM 815 O O . ILE A 1 98 ? -5.969 -23.234 -6.746 1 97.06 98 ILE A O 1
ATOM 819 N N . CYS A 1 99 ? -5.93 -22.719 -8.859 1 96.44 99 CYS A N 1
ATOM 820 C CA . CYS A 1 99 ? -7.367 -22.469 -8.922 1 96.44 99 CYS A CA 1
ATOM 821 C C . CYS A 1 99 ? -8.125 -23.766 -9.18 1 96.44 99 CYS A C 1
ATOM 823 O O . CYS A 1 99 ? -9.328 -23.844 -8.922 1 96.44 99 CYS A O 1
ATOM 825 N N . GLU A 1 100 ? -7.449 -24.719 -9.758 1 93.88 100 GLU A N 1
ATOM 826 C CA . GLU A 1 100 ? -8.07 -26.031 -9.883 1 93.88 100 GLU A CA 1
ATOM 827 C C . GLU A 1 100 ? -7.926 -26.828 -8.586 1 93.88 100 GLU A C 1
ATOM 829 O O . GLU A 1 100 ? -6.828 -27.25 -8.234 1 93.88 100 GLU A O 1
ATOM 834 N N . VAL A 1 101 ? -8.992 -27.078 -7.969 1 90.62 101 VAL A N 1
ATOM 835 C CA . VAL A 1 101 ? -9.008 -27.672 -6.629 1 90.62 101 VAL A CA 1
ATOM 836 C C . VAL A 1 101 ? -8.32 -29.031 -6.652 1 90.62 101 VAL A C 1
ATOM 838 O O . VAL A 1 101 ? -7.555 -29.359 -5.742 1 90.62 101 VAL A O 1
ATOM 841 N N . THR A 1 102 ? -8.516 -29.75 -7.664 1 93 102 THR A N 1
ATOM 842 C CA . THR A 1 102 ? -7.961 -31.078 -7.781 1 93 102 THR A CA 1
ATOM 843 C C . THR A 1 102 ? -6.441 -31.031 -7.941 1 93 102 THR A C 1
ATOM 845 O O . THR A 1 102 ? -5.758 -32.031 -7.801 1 93 102 THR A O 1
ATOM 848 N N . GLU A 1 103 ? -5.984 -29.859 -8.25 1 95 103 GLU A N 1
ATOM 849 C CA . GLU A 1 103 ? -4.555 -29.719 -8.5 1 95 103 GLU A CA 1
ATOM 850 C C . GLU A 1 103 ? -3.838 -29.125 -7.293 1 95 103 GLU A C 1
ATOM 852 O O . GLU A 1 103 ? -2.625 -28.906 -7.332 1 95 103 GLU A O 1
ATOM 857 N N . GLN A 1 104 ? -4.543 -28.875 -6.281 1 93.06 104 GLN A N 1
ATOM 858 C CA . GLN A 1 104 ? -3.941 -28.312 -5.074 1 93.06 104 GLN A CA 1
ATOM 859 C C . GLN A 1 104 ? -3.195 -29.391 -4.285 1 93.06 104 GLN A C 1
ATOM 861 O O . GLN A 1 104 ? -3.482 -30.578 -4.414 1 93.06 104 GLN A O 1
ATOM 866 N N . ARG A 1 105 ? -2.256 -28.984 -3.588 1 92.94 105 ARG A N 1
ATOM 867 C CA . ARG A 1 105 ? -1.458 -29.844 -2.709 1 92.94 105 ARG A CA 1
ATOM 868 C C . ARG A 1 105 ? -0.643 -30.844 -3.512 1 92.94 105 ARG A C 1
ATOM 870 O O . ARG A 1 105 ? -0.452 -31.984 -3.078 1 92.94 105 ARG A O 1
ATOM 877 N N . LYS A 1 106 ? -0.32 -30.484 -4.719 1 95.5 106 LYS A N 1
ATOM 878 C CA . LYS A 1 106 ? 0.487 -31.359 -5.57 1 95.5 106 LYS A CA 1
ATOM 879 C C . LYS A 1 106 ? 1.859 -30.75 -5.836 1 95.5 106 LYS A C 1
ATOM 881 O O . LYS A 1 106 ? 2.58 -31.188 -6.73 1 95.5 106 LYS A O 1
ATOM 886 N N . GLY A 1 107 ? 2.174 -29.641 -5.129 1 96.31 107 GLY A N 1
ATOM 887 C CA . GLY A 1 107 ? 3.494 -29.031 -5.234 1 96.31 107 GLY A CA 1
ATOM 888 C C . GLY A 1 107 ? 3.582 -27.969 -6.309 1 96.31 107 GLY A C 1
ATOM 889 O O . GLY A 1 107 ? 4.645 -27.375 -6.516 1 96.31 107 GLY A O 1
ATOM 890 N N . TYR A 1 108 ? 2.5 -27.703 -6.984 1 97.62 108 TYR A N 1
ATOM 891 C CA . TYR A 1 108 ? 2.5 -26.703 -8.047 1 97.62 108 TYR A CA 1
ATOM 892 C C . TYR A 1 108 ? 2.742 -25.297 -7.477 1 97.62 108 TYR A C 1
ATOM 894 O O . TYR A 1 108 ? 3.449 -24.5 -8.086 1 97.62 108 TYR A O 1
ATOM 902 N N . GLY A 1 109 ? 2.201 -24.984 -6.32 1 97.06 109 GLY A N 1
ATOM 903 C CA . GLY A 1 109 ? 2.34 -23.688 -5.703 1 97.06 109 GLY A CA 1
ATOM 904 C C . GLY A 1 109 ? 3.775 -23.344 -5.355 1 97.06 109 GLY A C 1
ATOM 905 O O . GLY A 1 109 ? 4.266 -22.266 -5.715 1 97.06 109 GLY A O 1
ATOM 906 N N . ILE A 1 110 ? 4.434 -24.25 -4.703 1 97.44 110 ILE A N 1
ATOM 907 C CA . ILE A 1 110 ? 5.809 -23.984 -4.285 1 97.44 110 ILE A CA 1
ATOM 908 C C . ILE A 1 110 ? 6.715 -23.922 -5.516 1 97.44 110 ILE A C 1
ATOM 910 O O . ILE A 1 110 ? 7.645 -23.109 -5.559 1 97.44 110 ILE A O 1
ATOM 914 N N . ASP A 1 111 ? 6.457 -24.781 -6.496 1 98.06 111 ASP A N 1
ATOM 915 C CA . ASP A 1 111 ? 7.207 -24.734 -7.746 1 98.06 111 ASP A CA 1
ATOM 916 C C . ASP A 1 111 ? 7.039 -23.375 -8.438 1 98.06 111 ASP A C 1
ATOM 918 O O . ASP A 1 111 ? 8.023 -22.734 -8.797 1 98.06 111 ASP A O 1
ATOM 922 N N . ALA A 1 112 ? 5.848 -22.922 -8.57 1 98.44 112 ALA A N 1
ATOM 923 C CA . ALA A 1 112 ? 5.547 -21.641 -9.211 1 98.44 112 ALA A CA 1
ATOM 924 C C . ALA A 1 112 ? 6.195 -20.484 -8.461 1 98.44 112 ALA A C 1
ATOM 926 O O . ALA A 1 112 ? 6.848 -19.641 -9.062 1 98.44 112 ALA A O 1
ATOM 927 N N . LEU A 1 113 ? 6.062 -20.484 -7.172 1 98.5 113 LEU A N 1
ATOM 928 C CA . LEU A 1 113 ? 6.551 -19.375 -6.359 1 98.5 113 LEU A CA 1
ATOM 929 C C . LEU A 1 113 ? 8.078 -19.328 -6.375 1 98.5 113 LEU A C 1
ATOM 931 O O . LEU A 1 113 ? 8.664 -18.234 -6.426 1 98.5 113 LEU A O 1
ATOM 935 N N . TYR A 1 114 ? 8.672 -20.469 -6.316 1 98.44 114 TYR A N 1
ATOM 936 C CA . TYR A 1 114 ? 10.133 -20.5 -6.328 1 98.44 114 TYR A CA 1
ATOM 937 C C . TYR A 1 114 ? 10.688 -19.781 -7.555 1 98.44 114 TYR A C 1
ATOM 939 O O . TYR A 1 114 ? 11.523 -18.891 -7.43 1 98.44 114 TYR A O 1
ATOM 947 N N . TYR A 1 115 ? 10.219 -20.094 -8.633 1 98.31 115 TYR A N 1
ATOM 948 C CA . TYR A 1 115 ? 10.75 -19.547 -9.875 1 98.31 115 TYR A CA 1
ATOM 949 C C . TYR A 1 115 ? 10.266 -18.109 -10.094 1 98.31 115 TYR A C 1
ATOM 951 O O . TYR A 1 115 ? 10.977 -17.297 -10.672 1 98.31 115 TYR A O 1
ATOM 959 N N . PHE A 1 116 ? 9.047 -17.828 -9.633 1 98.69 116 PHE A N 1
ATOM 960 C CA . PHE A 1 116 ? 8.508 -16.484 -9.789 1 98.69 116 PHE A CA 1
ATOM 961 C C . PHE A 1 116 ? 9.25 -15.5 -8.898 1 98.69 116 PHE A C 1
ATOM 963 O O . PHE A 1 116 ? 9.562 -14.391 -9.32 1 98.69 116 PHE A O 1
ATOM 970 N N . ILE A 1 117 ? 9.508 -15.945 -7.676 1 98.62 117 ILE A N 1
ATOM 971 C CA . ILE A 1 117 ? 10.25 -15.109 -6.734 1 98.62 117 ILE A CA 1
ATOM 972 C C . ILE A 1 117 ? 11.648 -14.828 -7.285 1 98.62 117 ILE A C 1
ATOM 974 O O . ILE A 1 117 ? 12.133 -13.695 -7.223 1 98.62 117 ILE A O 1
ATOM 978 N N . ASP A 1 118 ? 12.242 -15.844 -7.852 1 98.25 118 ASP A N 1
ATOM 979 C CA . ASP A 1 118 ? 13.562 -15.672 -8.453 1 98.25 118 ASP A CA 1
ATOM 980 C C . ASP A 1 118 ? 13.508 -14.672 -9.609 1 98.25 118 ASP A C 1
ATOM 982 O O . ASP A 1 118 ? 14.375 -13.805 -9.727 1 98.25 118 ASP A O 1
ATOM 986 N N . PHE A 1 119 ? 12.562 -14.789 -10.43 1 97.69 119 PHE A N 1
ATOM 987 C CA . PHE A 1 119 ? 12.336 -13.852 -11.523 1 97.69 119 PHE A CA 1
ATOM 988 C C . PHE A 1 119 ? 12.164 -12.438 -10.992 1 97.69 119 PHE A C 1
ATOM 990 O O . PHE A 1 119 ? 12.758 -11.492 -11.523 1 97.69 119 PHE A O 1
ATOM 997 N N . MET A 1 120 ? 11.336 -12.242 -9.883 1 98.31 120 MET A N 1
ATOM 998 C CA . MET A 1 120 ? 11.055 -10.922 -9.328 1 98.31 120 MET A CA 1
ATOM 999 C C . MET A 1 120 ? 12.336 -10.25 -8.844 1 98.31 120 MET A C 1
ATOM 1001 O O . MET A 1 120 ? 12.547 -9.062 -9.078 1 98.31 120 MET A O 1
ATOM 1005 N N . PHE A 1 121 ? 13.195 -11.008 -8.242 1 98.19 121 PHE A N 1
ATOM 1006 C CA . PHE A 1 121 ? 14.438 -10.445 -7.727 1 98.19 121 PHE A CA 1
ATOM 1007 C C . PHE A 1 121 ? 15.414 -10.156 -8.859 1 98.19 121 PHE A C 1
ATOM 1009 O O . PHE A 1 121 ? 16.078 -9.117 -8.859 1 98.19 121 PHE A O 1
ATOM 1016 N N . ARG A 1 122 ? 15.438 -10.953 -9.844 1 95.12 122 ARG A N 1
ATOM 1017 C CA . ARG A 1 122 ? 16.469 -10.867 -10.875 1 95.12 122 ARG A CA 1
ATOM 1018 C C . ARG A 1 122 ? 16.047 -9.945 -12.008 1 95.12 122 ARG A C 1
ATOM 1020 O O . ARG A 1 122 ? 16.859 -9.188 -12.539 1 95.12 122 ARG A O 1
ATOM 1027 N N . SER A 1 123 ? 14.812 -10.031 -12.328 1 94.75 123 SER A N 1
ATOM 1028 C CA . SER A 1 123 ? 14.367 -9.312 -13.516 1 94.75 123 SER A CA 1
ATOM 1029 C C . SER A 1 123 ? 13.773 -7.957 -13.141 1 94.75 123 SER A C 1
ATOM 1031 O O . SER A 1 123 ? 13.961 -6.969 -13.859 1 94.75 123 SER A O 1
ATOM 1033 N N . LEU A 1 124 ? 13.07 -7.867 -12.016 1 95.62 124 LEU A N 1
ATOM 1034 C CA . LEU A 1 124 ? 12.484 -6.605 -11.578 1 95.62 124 LEU A CA 1
ATOM 1035 C C . LEU A 1 124 ? 13.477 -5.809 -10.734 1 95.62 124 LEU A C 1
ATOM 1037 O O . LEU A 1 124 ? 13.18 -4.688 -10.312 1 95.62 124 LEU A O 1
ATOM 1041 N N . ASN A 1 125 ? 14.539 -6.398 -10.438 1 95.38 125 ASN A N 1
ATOM 1042 C CA . ASN A 1 125 ? 15.602 -5.746 -9.672 1 95.38 125 ASN A CA 1
ATOM 1043 C C . ASN A 1 125 ? 15.102 -5.297 -8.305 1 95.38 125 ASN A C 1
ATOM 1045 O O . ASN A 1 125 ? 15.297 -4.145 -7.914 1 95.38 125 ASN A O 1
ATOM 1049 N N . LEU A 1 126 ? 14.477 -6.188 -7.645 1 98 126 LEU A N 1
ATOM 1050 C CA . LEU A 1 126 ? 13.922 -5.883 -6.332 1 98 126 LEU A CA 1
ATOM 1051 C C . LEU A 1 126 ? 14.969 -6.055 -5.242 1 98 126 LEU A C 1
ATOM 1053 O O . LEU A 1 126 ? 15.906 -6.84 -5.395 1 98 126 LEU A O 1
ATOM 1057 N N . ASN A 1 127 ? 14.82 -5.355 -4.184 1 98.12 127 ASN A N 1
ATOM 1058 C CA . ASN A 1 127 ? 15.562 -5.578 -2.949 1 98.12 127 ASN A CA 1
ATOM 1059 C C . ASN A 1 127 ? 14.742 -6.363 -1.931 1 98.12 127 ASN A C 1
ATOM 1061 O O . ASN A 1 127 ? 15.289 -6.934 -0.99 1 98.12 127 ASN A O 1
ATOM 1065 N N . LYS A 1 128 ? 13.492 -6.348 -2.168 1 97.88 128 LYS A N 1
ATOM 1066 C CA . LYS A 1 128 ? 12.586 -6.961 -1.201 1 97.88 128 LYS A CA 1
ATOM 1067 C C . LYS A 1 128 ? 11.281 -7.395 -1.868 1 97.88 128 LYS A C 1
ATOM 1069 O O . LYS A 1 128 ? 10.82 -6.746 -2.811 1 97.88 128 LYS A O 1
ATOM 1074 N N . ILE A 1 129 ? 10.758 -8.453 -1.383 1 98.56 129 ILE A N 1
ATOM 1075 C CA . ILE A 1 129 ? 9.383 -8.852 -1.669 1 98.56 129 ILE A CA 1
ATOM 1076 C C . ILE A 1 129 ? 8.586 -8.914 -0.369 1 98.56 129 ILE A C 1
ATOM 1078 O O . ILE A 1 129 ? 9.062 -9.453 0.632 1 98.56 129 ILE A O 1
ATOM 1082 N N . GLU A 1 130 ? 7.457 -8.258 -0.361 1 97.31 130 GLU A N 1
ATOM 1083 C CA . GLU A 1 130 ? 6.562 -8.305 0.793 1 97.31 130 GLU A CA 1
ATOM 1084 C C . GLU A 1 130 ? 5.207 -8.898 0.419 1 97.31 130 GLU A C 1
ATOM 1086 O O . GLU A 1 130 ? 4.871 -8.992 -0.763 1 97.31 130 GLU A O 1
ATOM 1091 N N . LEU A 1 131 ? 4.539 -9.359 1.454 1 97 131 LEU A N 1
ATOM 1092 C CA . LEU A 1 131 ? 3.201 -9.883 1.201 1 97 131 LEU A CA 1
ATOM 1093 C C . LEU A 1 131 ? 2.359 -9.859 2.471 1 97 131 LEU A C 1
ATOM 1095 O O . LEU A 1 131 ? 2.891 -9.695 3.572 1 97 131 LEU A O 1
ATOM 1099 N N . THR A 1 132 ? 1.088 -9.969 2.252 1 95.69 132 THR A N 1
ATOM 1100 C CA . THR A 1 132 ? 0.12 -10.141 3.328 1 95.69 132 THR A CA 1
ATOM 1101 C C . THR A 1 132 ? -0.746 -11.375 3.086 1 95.69 132 THR A C 1
ATOM 1103 O O . THR A 1 132 ? -0.962 -11.766 1.938 1 95.69 132 THR A O 1
ATOM 1106 N N . THR A 1 133 ? -1.156 -11.969 4.148 1 95.81 133 THR A N 1
ATOM 1107 C CA . THR A 1 133 ? -2.059 -13.109 4.094 1 95.81 133 THR A CA 1
ATOM 1108 C C . THR A 1 133 ? -2.943 -13.156 5.336 1 95.81 133 THR A C 1
ATOM 1110 O O . THR A 1 133 ? -2.5 -12.82 6.438 1 95.81 133 THR A O 1
ATOM 1113 N N . MET A 1 134 ? -4.141 -13.594 5.09 1 95.31 134 MET A N 1
ATOM 1114 C CA . MET A 1 134 ? -5.059 -13.695 6.223 1 95.31 134 MET A CA 1
ATOM 1115 C C . MET A 1 134 ? -4.445 -14.523 7.348 1 95.31 134 MET A C 1
ATOM 1117 O O . MET A 1 134 ? -3.789 -15.531 7.094 1 95.31 134 MET A O 1
ATOM 1121 N N . ILE A 1 135 ? -4.773 -14.125 8.523 1 95.12 135 ILE A N 1
ATOM 1122 C CA . ILE A 1 135 ? -4.141 -14.742 9.688 1 95.12 135 ILE A CA 1
ATOM 1123 C C . ILE A 1 135 ? -4.516 -16.219 9.75 1 95.12 135 ILE A C 1
ATOM 1125 O O . ILE A 1 135 ? -3.754 -17.031 10.281 1 95.12 135 ILE A O 1
ATOM 1129 N N . ASP A 1 136 ? -5.609 -16.609 9.219 1 94.06 136 ASP A N 1
ATOM 1130 C CA . ASP A 1 136 ? -6.078 -17.984 9.305 1 94.06 136 ASP A CA 1
ATOM 1131 C C . ASP A 1 136 ? -5.59 -18.812 8.109 1 94.06 136 ASP A C 1
ATOM 1133 O O . ASP A 1 136 ? -5.832 -20.016 8.039 1 94.06 136 ASP A O 1
ATOM 1137 N N . ASN A 1 137 ? -4.934 -18.203 7.195 1 93.31 137 ASN A N 1
ATOM 1138 C CA . ASN A 1 137 ? -4.402 -18.922 6.047 1 93.31 137 ASN A CA 1
ATOM 1139 C C . ASN A 1 137 ? -3.059 -19.578 6.367 1 93.31 137 ASN A C 1
ATOM 1141 O O . ASN A 1 137 ? -2.033 -19.219 5.785 1 93.31 137 ASN A O 1
ATOM 1145 N N . LYS A 1 138 ? -3.127 -20.562 7.141 1 94.56 138 LYS A N 1
ATOM 1146 C CA . LYS A 1 138 ? -1.928 -21.203 7.672 1 94.56 138 LYS A CA 1
ATOM 1147 C C . LYS A 1 138 ? -1.183 -21.969 6.574 1 94.56 138 LYS A C 1
ATOM 1149 O O . LYS A 1 138 ? 0.048 -22.047 6.598 1 94.56 138 LYS A O 1
ATOM 1154 N N . ARG A 1 139 ? -1.907 -22.453 5.68 1 92.62 139 ARG A N 1
ATOM 1155 C CA . ARG A 1 139 ? -1.297 -23.172 4.566 1 92.62 139 ARG A CA 1
ATOM 1156 C C . ARG A 1 139 ? -0.374 -22.25 3.766 1 92.62 139 ARG A C 1
ATOM 1158 O O . ARG A 1 139 ? 0.772 -22.609 3.488 1 92.62 139 ARG A O 1
ATOM 1165 N N . ALA A 1 140 ? -0.88 -21.094 3.424 1 94.5 140 ALA A N 1
ATOM 1166 C CA . ALA A 1 140 ? -0.072 -20.125 2.682 1 94.5 140 ALA A CA 1
ATOM 1167 C C . ALA A 1 140 ? 1.125 -19.672 3.506 1 94.5 140 ALA A C 1
ATOM 1169 O O . ALA A 1 140 ? 2.242 -19.562 2.99 1 94.5 140 ALA A O 1
ATOM 1170 N N . GLN A 1 141 ? 0.913 -19.422 4.734 1 96.56 141 GLN A N 1
ATOM 1171 C CA . GLN A 1 141 ? 1.982 -18.969 5.621 1 96.56 141 GLN A CA 1
ATOM 1172 C C . GLN A 1 141 ? 3.107 -20 5.691 1 96.56 141 GLN A C 1
ATOM 1174 O O . GLN A 1 141 ? 4.285 -19.641 5.648 1 96.56 141 GLN A O 1
ATOM 1179 N N . SER A 1 142 ? 2.721 -21.25 5.828 1 96 142 SER A N 1
ATOM 1180 C CA . SER A 1 142 ? 3.711 -22.312 5.871 1 96 142 SER A CA 1
ATOM 1181 C C . SER A 1 142 ? 4.523 -22.359 4.582 1 96 142 SER A C 1
ATOM 1183 O O . SER A 1 142 ? 5.746 -22.531 4.617 1 96 142 SER A O 1
ATOM 1185 N N . LEU A 1 143 ? 3.852 -22.219 3.504 1 96.31 143 LEU A N 1
ATOM 1186 C CA . LEU A 1 143 ? 4.504 -22.203 2.199 1 96.31 143 LEU A CA 1
ATOM 1187 C C . LEU A 1 143 ? 5.492 -21.047 2.102 1 96.31 143 LEU A C 1
ATOM 1189 O O . LEU A 1 143 ? 6.625 -21.219 1.648 1 96.31 143 LEU A O 1
ATOM 1193 N N . TYR A 1 144 ? 5.066 -19.859 2.504 1 97.88 144 TYR A N 1
ATOM 1194 C CA . TYR A 1 144 ? 5.906 -18.656 2.449 1 97.88 144 TYR A CA 1
ATOM 1195 C C . TYR A 1 144 ? 7.117 -18.812 3.363 1 97.88 144 TYR A C 1
ATOM 1197 O O . TYR A 1 144 ? 8.227 -18.422 3.002 1 97.88 144 TYR A O 1
ATOM 1205 N N . LYS A 1 145 ? 6.871 -19.391 4.488 1 97.44 145 LYS A N 1
ATOM 1206 C CA . LYS A 1 145 ? 7.984 -19.625 5.402 1 97.44 145 LYS A CA 1
ATOM 1207 C C . LYS A 1 145 ? 8.992 -20.609 4.801 1 97.44 145 LYS A C 1
ATOM 1209 O O . LYS A 1 145 ? 10.203 -20.422 4.938 1 97.44 145 LYS A O 1
ATOM 1214 N N . LYS A 1 146 ? 8.477 -21.625 4.191 1 96.75 146 LYS A N 1
ATOM 1215 C CA . LYS A 1 146 ? 9.336 -22.594 3.512 1 96.75 146 LYS A CA 1
ATOM 1216 C C . LYS A 1 146 ? 10.203 -21.906 2.459 1 96.75 146 LYS A C 1
ATOM 1218 O O . LYS A 1 146 ? 11.336 -22.328 2.209 1 96.75 146 LYS A O 1
ATOM 1223 N N . LEU A 1 147 ? 9.688 -20.859 1.909 1 97.88 147 LEU A N 1
ATOM 1224 C CA . LEU A 1 147 ? 10.391 -20.125 0.862 1 97.88 147 LEU A CA 1
ATOM 1225 C C . LEU A 1 147 ? 11.273 -19.047 1.46 1 97.88 147 LEU A C 1
ATOM 1227 O O . LEU A 1 147 ? 11.898 -18.281 0.728 1 97.88 147 LEU A O 1
ATOM 1231 N N . GLY A 1 148 ? 11.297 -18.922 2.758 1 97.75 148 GLY A N 1
ATOM 1232 C CA . GLY A 1 148 ? 12.258 -18.047 3.418 1 97.75 148 GLY A CA 1
ATOM 1233 C C . GLY A 1 148 ? 11.641 -16.75 3.91 1 97.75 148 GLY A C 1
ATOM 1234 O O . GLY A 1 148 ? 12.336 -15.914 4.48 1 97.75 148 GLY A O 1
ATOM 1235 N N . PHE A 1 149 ? 10.312 -16.562 3.705 1 98.19 149 PHE A N 1
ATOM 1236 C CA . PHE A 1 149 ? 9.656 -15.352 4.191 1 98.19 149 PHE A CA 1
ATOM 1237 C C . PHE A 1 149 ? 9.602 -15.352 5.715 1 98.19 149 PHE A C 1
ATOM 1239 O O . PHE A 1 149 ? 9.398 -16.391 6.34 1 98.19 149 PHE A O 1
ATOM 1246 N N . LYS A 1 150 ? 9.719 -14.148 6.234 1 96.69 150 LYS A N 1
ATOM 1247 C CA . LYS A 1 150 ? 9.641 -13.945 7.68 1 96.69 150 LYS A CA 1
ATOM 1248 C C . LYS A 1 150 ? 8.414 -13.109 8.047 1 96.69 150 LYS A C 1
ATOM 1250 O O . LYS A 1 150 ? 8.062 -12.172 7.336 1 96.69 150 LYS A O 1
ATOM 1255 N N . GLU A 1 151 ? 7.863 -13.453 9.148 1 95 151 GLU A N 1
ATOM 1256 C CA . GLU A 1 151 ? 6.766 -12.633 9.664 1 95 151 GLU A CA 1
ATOM 1257 C C . GLU A 1 151 ? 7.285 -11.344 10.281 1 95 151 GLU A C 1
ATOM 1259 O O . GLU A 1 151 ? 8.156 -11.375 11.156 1 95 151 GLU A O 1
ATOM 1264 N N . ILE A 1 152 ? 6.805 -10.305 9.836 1 91.94 152 ILE A N 1
ATOM 1265 C CA . ILE A 1 152 ? 7.219 -8.992 10.312 1 91.94 152 ILE A CA 1
ATOM 1266 C C . ILE A 1 152 ? 6.289 -8.539 11.438 1 91.94 152 ILE A C 1
ATOM 1268 O O . ILE A 1 152 ? 6.738 -7.938 12.422 1 91.94 152 ILE A O 1
ATOM 1272 N N . GLY A 1 153 ? 5.07 -8.789 11.258 1 92.44 153 GLY A N 1
ATOM 1273 C CA . GLY A 1 153 ? 4.062 -8.438 12.25 1 92.44 153 GLY A CA 1
ATOM 1274 C C . GLY A 1 153 ? 2.648 -8.742 11.789 1 92.44 153 GLY A C 1
ATOM 1275 O O . GLY A 1 153 ? 2.443 -9.305 10.711 1 92.44 153 GLY A O 1
ATOM 1276 N N . ILE A 1 154 ? 1.775 -8.398 12.742 1 95 154 ILE A N 1
ATOM 1277 C CA . ILE A 1 154 ? 0.359 -8.609 12.461 1 95 154 ILE A CA 1
ATOM 1278 C C . ILE A 1 154 ? -0.337 -7.262 12.273 1 95 154 ILE A C 1
ATOM 1280 O O . ILE A 1 154 ? -0.255 -6.387 13.141 1 95 154 ILE A O 1
ATOM 1284 N N . ILE A 1 155 ? -0.915 -7.086 11.133 1 95 155 ILE A N 1
ATOM 1285 C CA . ILE A 1 155 ? -1.738 -5.914 10.859 1 95 155 ILE A CA 1
ATOM 12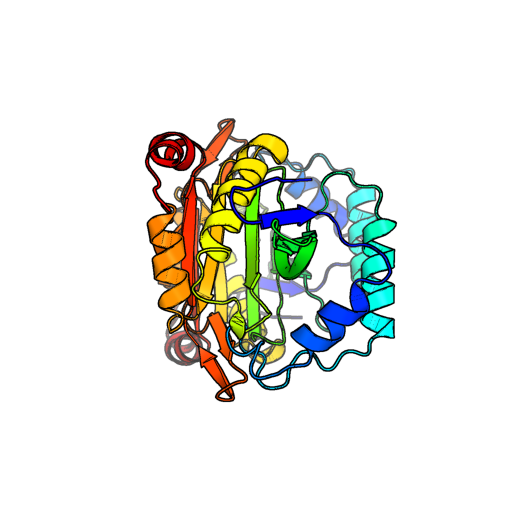86 C C . ILE A 1 155 ? -3.141 -6.125 11.422 1 95 155 ILE A C 1
ATOM 1288 O O . ILE A 1 155 ? -3.9 -6.957 10.922 1 95 155 ILE A O 1
ATOM 1292 N N . ARG A 1 156 ? -3.477 -5.379 12.359 1 94.94 156 ARG A N 1
ATOM 1293 C CA . ARG A 1 156 ? -4.773 -5.496 13.023 1 94.94 156 ARG A CA 1
ATOM 1294 C C . ARG A 1 156 ? -5.895 -4.98 12.125 1 94.94 156 ARG A C 1
ATOM 1296 O O . ARG A 1 156 ? -5.77 -3.912 11.523 1 94.94 156 ARG A O 1
ATOM 1303 N N . SER A 1 157 ? -6.996 -5.785 12.031 1 95.94 157 SER A N 1
ATOM 1304 C CA . SER A 1 157 ? -8.148 -5.379 11.234 1 95.94 157 SER A CA 1
ATOM 1305 C C . SER A 1 157 ? -7.727 -4.922 9.844 1 95.94 157 SER A C 1
ATOM 1307 O O . SER A 1 157 ? -8.156 -3.865 9.367 1 95.94 157 SER A O 1
ATOM 1309 N N . GLY A 1 158 ? -6.895 -5.738 9.25 1 94.06 158 GLY A N 1
ATOM 1310 C CA . GLY A 1 158 ? -6.215 -5.348 8.023 1 94.06 158 GLY A CA 1
ATOM 1311 C C . GLY A 1 158 ? -7.109 -5.402 6.801 1 94.06 158 GLY A C 1
ATOM 1312 O O . GLY A 1 158 ? -6.93 -4.625 5.859 1 94.06 158 GLY A O 1
ATOM 1313 N N . TYR A 1 159 ? -8.062 -6.316 6.773 1 95.12 159 TYR A N 1
ATOM 1314 C CA . TYR A 1 159 ? -8.93 -6.484 5.613 1 95.12 159 TYR A CA 1
ATOM 1315 C C . TYR A 1 159 ? -10.359 -6.77 6.035 1 95.12 159 TYR A C 1
ATOM 1317 O O . TYR A 1 159 ? -10.594 -7.438 7.047 1 95.12 159 TYR A O 1
ATOM 1325 N N . PHE A 1 160 ? -11.289 -6.262 5.273 1 94.88 160 PHE A N 1
ATOM 1326 C CA . PHE A 1 160 ? -12.68 -6.691 5.434 1 94.88 160 PHE A CA 1
ATOM 1327 C C . PHE A 1 160 ? -12.867 -8.102 4.891 1 94.88 160 PHE A C 1
ATOM 1329 O O . PHE A 1 160 ? -12.617 -8.359 3.713 1 94.88 160 PHE A O 1
ATOM 1336 N N . ASP A 1 161 ? -13.289 -8.953 5.734 1 94.44 161 ASP A N 1
ATOM 1337 C CA . ASP A 1 161 ? -13.492 -10.367 5.43 1 94.44 161 ASP A CA 1
ATOM 1338 C C . ASP A 1 161 ? -14.961 -10.664 5.137 1 94.44 161 ASP A C 1
ATOM 1340 O O . ASP A 1 161 ? -15.75 -10.867 6.059 1 94.44 161 ASP A O 1
ATOM 1344 N N . SER A 1 162 ? -15.227 -10.797 3.863 1 92 162 SER A N 1
ATOM 1345 C CA . SER A 1 162 ? -16.625 -10.969 3.453 1 92 162 SER A CA 1
ATOM 1346 C C . SER A 1 162 ? -17.156 -12.344 3.846 1 92 162 SER A C 1
ATOM 1348 O O . SER A 1 162 ? -18.359 -12.578 3.818 1 92 162 SER A O 1
ATOM 1350 N N . ARG A 1 163 ? -16.266 -13.25 4.207 1 92.19 163 ARG A N 1
ATOM 1351 C CA . ARG A 1 163 ? -16.719 -14.555 4.664 1 92.19 163 ARG A CA 1
ATOM 1352 C C . ARG A 1 163 ? -17.547 -14.438 5.934 1 92.19 163 ARG A C 1
ATOM 1354 O O . ARG A 1 163 ? -18.5 -15.195 6.137 1 92.19 163 ARG A O 1
ATOM 1361 N N . ILE A 1 164 ? -17.203 -13.461 6.723 1 93.44 164 ILE A N 1
ATOM 1362 C CA . ILE A 1 164 ? -17.844 -13.344 8.031 1 93.44 164 ILE A CA 1
ATOM 1363 C C . ILE A 1 164 ? -18.391 -11.93 8.203 1 93.44 164 ILE A C 1
ATOM 1365 O O . ILE A 1 164 ? -19.047 -11.633 9.211 1 93.44 164 ILE A O 1
ATOM 1369 N N . GLY A 1 165 ? -18.125 -11.008 7.332 1 93.94 165 GLY A N 1
ATOM 1370 C CA . GLY A 1 165 ? -18.641 -9.656 7.379 1 93.94 165 GLY A CA 1
ATOM 1371 C C . GLY A 1 165 ? -17.984 -8.797 8.438 1 93.94 165 GLY A C 1
ATOM 1372 O O . GLY A 1 165 ? -18.625 -7.922 9.031 1 93.94 165 GLY A O 1
ATOM 1373 N N . GLU A 1 166 ? -16.734 -9.102 8.766 1 95.69 166 GLU A N 1
ATOM 1374 C CA . GLU A 1 166 ? -15.961 -8.375 9.773 1 95.69 166 GLU A CA 1
ATOM 1375 C C . GLU A 1 166 ? -14.523 -8.156 9.312 1 95.69 166 GLU A C 1
ATOM 1377 O O . GLU A 1 166 ? -14.078 -8.758 8.336 1 95.69 166 GLU A O 1
ATOM 1382 N N . PHE A 1 167 ? -13.883 -7.293 10.016 1 96.38 167 PHE A N 1
ATOM 1383 C CA . PHE A 1 167 ? -12.469 -7.094 9.734 1 96.38 167 PHE A CA 1
ATOM 1384 C C . PHE A 1 167 ? -11.625 -8.195 10.367 1 96.38 167 PHE A C 1
ATOM 1386 O O . PHE A 1 167 ? -11.914 -8.641 11.477 1 96.38 167 PHE A O 1
ATOM 1393 N N . SER A 1 168 ? -10.617 -8.586 9.602 1 96.25 168 SER A N 1
ATOM 1394 C CA . SER A 1 168 ? -9.742 -9.641 10.094 1 96.25 168 SER A CA 1
ATOM 1395 C C . SER A 1 168 ? -8.281 -9.188 10.094 1 96.25 168 SER A C 1
ATOM 1397 O O . SER A 1 168 ? -7.887 -8.336 9.289 1 96.25 168 SER A O 1
ATOM 1399 N N . ASP A 1 169 ? -7.578 -9.766 11.016 1 96.44 169 ASP A N 1
ATOM 1400 C CA . ASP A 1 169 ? -6.137 -9.539 11.078 1 96.44 169 ASP A CA 1
ATOM 1401 C C . ASP A 1 169 ? -5.43 -10.211 9.906 1 96.44 169 ASP A C 1
ATOM 1403 O O . ASP A 1 169 ? -5.934 -11.195 9.352 1 96.44 169 ASP A O 1
ATOM 1407 N N . VAL A 1 170 ? -4.309 -9.625 9.602 1 95.75 170 VAL A N 1
ATOM 1408 C CA . VAL A 1 170 ? -3.525 -10.164 8.492 1 95.75 170 VAL A CA 1
ATOM 1409 C C . VAL A 1 170 ? -2.053 -10.242 8.891 1 95.75 170 VAL A C 1
ATOM 1411 O O . VAL A 1 170 ? -1.547 -9.367 9.602 1 95.75 170 VAL A O 1
ATOM 1414 N N . ALA A 1 171 ? -1.416 -11.297 8.484 1 96.12 171 ALA A N 1
ATOM 1415 C CA . ALA A 1 171 ? 0.024 -11.43 8.688 1 96.12 171 ALA A CA 1
ATOM 1416 C C . ALA A 1 171 ? 0.804 -10.688 7.605 1 96.12 171 ALA A C 1
ATOM 1418 O O . ALA A 1 171 ? 0.452 -10.742 6.426 1 96.12 171 ALA A O 1
ATOM 1419 N N . TYR A 1 172 ? 1.777 -9.992 8.023 1 96.06 172 TYR A N 1
ATOM 1420 C CA . TYR A 1 172 ? 2.703 -9.297 7.137 1 96.06 172 TYR A CA 1
ATOM 1421 C C . TYR A 1 172 ? 4.055 -10 7.098 1 96.06 172 TYR A C 1
ATOM 1423 O O . TYR A 1 172 ? 4.66 -10.25 8.141 1 96.06 172 TYR A O 1
ATOM 1431 N N . MET A 1 173 ? 4.508 -10.344 5.855 1 97.44 173 MET A N 1
ATOM 1432 C CA . MET A 1 173 ? 5.746 -11.102 5.688 1 97.44 173 MET A CA 1
ATOM 1433 C C . MET A 1 173 ? 6.617 -10.484 4.598 1 97.44 173 MET A C 1
ATOM 1435 O O . MET A 1 173 ? 6.129 -9.734 3.756 1 97.44 173 MET A O 1
ATOM 1439 N N . ASP A 1 174 ? 7.895 -10.781 4.715 1 97.75 174 ASP A N 1
ATOM 1440 C CA . ASP A 1 174 ? 8.773 -10.297 3.656 1 97.75 174 ASP A CA 1
ATOM 1441 C C . ASP A 1 174 ? 10.008 -11.188 3.518 1 97.75 174 ASP A C 1
ATOM 1443 O O . ASP A 1 174 ? 10.188 -12.133 4.285 1 97.75 174 ASP A O 1
ATOM 1447 N N . ILE A 1 175 ? 10.766 -10.961 2.438 1 98.31 175 ILE A N 1
ATOM 1448 C CA . ILE A 1 175 ? 12.086 -11.547 2.211 1 98.31 175 ILE A CA 1
ATOM 1449 C C . ILE A 1 175 ? 12.961 -10.562 1.442 1 98.31 175 ILE A C 1
ATOM 1451 O O . ILE A 1 175 ? 12.492 -9.891 0.524 1 98.31 175 ILE A O 1
ATOM 1455 N N . LEU A 1 176 ? 14.172 -10.477 1.874 1 98.31 176 LEU A N 1
ATOM 1456 C CA . LEU A 1 176 ? 15.141 -9.625 1.198 1 98.31 176 LEU A CA 1
ATOM 1457 C C . LEU A 1 176 ? 15.906 -10.414 0.135 1 98.31 176 LEU A C 1
ATOM 1459 O O . LEU A 1 176 ? 16.078 -11.625 0.261 1 98.31 176 LEU A O 1
ATOM 1463 N N . LYS A 1 177 ? 16.375 -9.672 -0.828 1 98.06 177 LYS A N 1
ATOM 1464 C CA . LYS A 1 177 ? 17.109 -10.289 -1.928 1 98.06 177 LYS A CA 1
ATOM 1465 C C . LYS A 1 177 ? 18.281 -11.109 -1.409 1 98.06 177 LYS A C 1
ATOM 1467 O O . LYS A 1 177 ? 18.484 -12.258 -1.825 1 98.06 177 LYS A O 1
ATOM 1472 N N . ASP A 1 178 ? 19.094 -10.547 -0.538 1 97.5 178 ASP A N 1
ATOM 1473 C CA . ASP A 1 178 ? 20.266 -11.234 -0.007 1 97.5 178 ASP A CA 1
ATOM 1474 C C . ASP A 1 178 ? 19.875 -12.516 0.717 1 97.5 178 ASP A C 1
ATOM 1476 O O . ASP A 1 178 ? 20.594 -13.516 0.658 1 97.5 178 ASP A O 1
ATOM 1480 N N . GLU A 1 179 ? 18.797 -12.516 1.431 1 98 179 GLU A N 1
ATOM 1481 C CA . GLU A 1 179 ? 18.297 -13.703 2.111 1 98 179 GLU A CA 1
ATOM 1482 C C . GLU A 1 179 ? 17.891 -14.773 1.11 1 98 179 GLU A C 1
ATOM 1484 O O . GLU A 1 179 ? 18.203 -15.953 1.297 1 98 179 GLU A O 1
ATOM 1489 N N . TRP A 1 180 ? 17.172 -14.367 0.088 1 98.19 180 TRP A N 1
ATOM 1490 C CA . TRP A 1 180 ? 16.734 -15.297 -0.952 1 98.19 180 TRP A CA 1
ATOM 1491 C C . TRP A 1 180 ? 17.938 -15.977 -1.607 1 98.19 180 TRP A C 1
ATOM 1493 O O . TRP A 1 180 ? 17.969 -17.203 -1.754 1 98.19 180 TRP A O 1
ATOM 1503 N N . LEU A 1 181 ? 18.922 -15.203 -1.96 1 97.44 181 LEU A N 1
ATOM 1504 C CA . LEU A 1 181 ? 20.094 -15.711 -2.666 1 97.44 181 LEU A CA 1
ATOM 1505 C C . LEU A 1 181 ? 20.844 -16.719 -1.812 1 97.44 181 LEU A C 1
ATOM 1507 O O . LEU A 1 181 ? 21.438 -17.672 -2.338 1 97.44 181 LEU A O 1
ATOM 1511 N N . LYS A 1 182 ? 20.734 -16.562 -0.539 1 97.25 182 LYS A N 1
ATOM 1512 C CA . LYS A 1 182 ? 21.422 -17.453 0.383 1 97.25 182 LYS A CA 1
ATOM 1513 C C . LYS A 1 182 ? 20.703 -18.797 0.52 1 97.25 182 LYS A C 1
ATOM 1515 O O . LYS A 1 182 ? 21.328 -19.828 0.738 1 97.25 182 LYS A O 1
ATOM 1520 N N . ILE A 1 183 ? 19.438 -18.75 0.346 1 97.06 183 ILE A N 1
ATOM 1521 C CA . ILE A 1 183 ? 18.703 -19.953 0.754 1 97.06 183 ILE A CA 1
ATOM 1522 C C . ILE A 1 183 ? 18.156 -20.672 -0.478 1 97.06 183 ILE A C 1
ATOM 1524 O O . ILE A 1 183 ? 17.781 -21.844 -0.403 1 97.06 183 ILE A O 1
ATOM 1528 N N . LYS A 1 184 ? 17.953 -20 -1.596 1 95.94 184 LYS A N 1
ATOM 1529 C CA . LYS A 1 184 ? 17.203 -20.547 -2.727 1 95.94 184 LYS A CA 1
ATOM 1530 C C . LYS A 1 184 ? 17.781 -21.891 -3.168 1 95.94 184 LYS A C 1
ATOM 1532 O O . LYS A 1 184 ? 17.031 -22.781 -3.566 1 95.94 184 LYS A O 1
ATOM 1537 N N . GLY A 1 185 ? 19.031 -22.047 -3.064 1 95.25 185 GLY A N 1
ATOM 1538 C CA . GLY A 1 185 ? 19.672 -23.281 -3.48 1 95.25 185 GLY A CA 1
ATOM 1539 C C . GLY A 1 185 ? 19.344 -24.453 -2.57 1 95.25 185 GLY A C 1
ATOM 1540 O O . GLY A 1 185 ? 19.547 -25.609 -2.947 1 95.25 185 GLY A O 1
ATOM 1541 N N . ASN A 1 186 ? 18.828 -24.172 -1.377 1 93.88 186 ASN A N 1
ATOM 1542 C CA . ASN A 1 186 ? 18.594 -25.203 -0.375 1 93.88 186 ASN A CA 1
ATOM 1543 C C . ASN A 1 186 ? 17.109 -25.562 -0.27 1 93.88 186 ASN A C 1
ATOM 1545 O O . ASN A 1 186 ? 16.734 -26.422 0.53 1 93.88 186 ASN A O 1
ATOM 1549 N N . ILE A 1 187 ? 16.359 -24.906 -0.967 1 92.38 187 ILE A N 1
ATOM 1550 C CA . ILE A 1 187 ? 14.93 -25.172 -0.907 1 92.38 187 ILE A CA 1
ATOM 1551 C C . ILE A 1 187 ? 14.609 -26.422 -1.707 1 92.38 187 ILE A C 1
ATOM 1553 O O . ILE A 1 187 ? 14.977 -26.547 -2.877 1 92.38 187 ILE A O 1
ATOM 1557 N N . VAL A 1 188 ? 13.961 -27.359 -0.947 1 86.88 188 VAL A N 1
ATOM 1558 C CA . VAL A 1 188 ? 13.625 -28.641 -1.568 1 86.88 188 VAL A CA 1
ATOM 1559 C C . VAL A 1 188 ? 12.109 -28.75 -1.746 1 86.88 188 VAL A C 1
ATOM 1561 O O . VAL A 1 188 ? 11.352 -28.453 -0.82 1 86.88 188 VAL A O 1
ATOM 1564 N N . PHE A 1 189 ? 11.633 -29.016 -2.9 1 82.62 189 PHE A N 1
ATOM 1565 C CA . PHE A 1 189 ? 10.219 -29.25 -3.146 1 82.62 189 PHE A CA 1
ATOM 1566 C C . PHE A 1 189 ? 10.016 -30.016 -4.445 1 82.62 189 PHE A C 1
ATOM 1568 O O . PHE A 1 189 ? 10.914 -30.078 -5.285 1 82.62 189 PHE A O 1
ATOM 1575 N N . MET B 1 1 ? -13.836 23.234 5.746 1 93.5 1 MET B N 1
ATOM 1576 C CA . MET B 1 1 ? -12.539 23.453 6.379 1 93.5 1 MET B CA 1
ATOM 1577 C C . MET B 1 1 ? -12.492 22.812 7.762 1 93.5 1 MET B C 1
ATOM 1579 O O . MET B 1 1 ? -13.508 22.75 8.453 1 93.5 1 MET B O 1
ATOM 1583 N N . ILE B 1 2 ? -11.359 22.203 8.086 1 97 2 ILE B N 1
ATOM 1584 C CA . ILE B 1 2 ? -11.141 21.672 9.43 1 97 2 ILE B CA 1
ATOM 1585 C C . ILE B 1 2 ? -10.477 22.719 10.305 1 97 2 ILE B C 1
ATOM 1587 O O . ILE B 1 2 ? -9.43 23.266 9.961 1 97 2 ILE B O 1
ATOM 1591 N N . LYS B 1 3 ? -11.117 23.062 11.406 1 97.62 3 LYS B N 1
ATOM 1592 C CA . LYS B 1 3 ? -10.633 24.109 12.305 1 97.62 3 LYS B CA 1
ATOM 1593 C C . LYS B 1 3 ? -10.086 23.5 13.602 1 97.62 3 LYS B C 1
ATOM 1595 O O . LYS B 1 3 ? -10.844 22.938 14.398 1 97.62 3 LYS B O 1
ATOM 1600 N N . GLY B 1 4 ? -8.758 23.641 13.789 1 97.12 4 GLY B N 1
ATOM 1601 C CA . GLY B 1 4 ? -8.141 23.25 15.047 1 97.12 4 GLY B CA 1
ATOM 1602 C C . GLY B 1 4 ? -8.055 24.391 16.047 1 97.12 4 GLY B C 1
ATOM 1603 O O . GLY B 1 4 ? -8.75 25.391 15.906 1 97.12 4 GLY B O 1
ATOM 1604 N N . LYS B 1 5 ? -7.316 24.203 17.109 1 97.31 5 LYS B N 1
ATOM 1605 C CA . LYS B 1 5 ? -7.086 25.25 18.094 1 97.31 5 LYS B CA 1
ATOM 1606 C C . LYS B 1 5 ? -6.109 26.297 17.562 1 97.31 5 LYS B C 1
ATOM 1608 O O . LYS B 1 5 ? -6.293 27.5 17.797 1 97.31 5 LYS B O 1
ATOM 1613 N N . LYS B 1 6 ? -5.125 25.781 16.812 1 97.88 6 LYS B N 1
ATOM 1614 C CA . LYS B 1 6 ? -4.043 26.656 16.375 1 97.88 6 LYS B CA 1
ATOM 1615 C C . LYS B 1 6 ? -4 26.75 14.844 1 97.88 6 LYS B C 1
ATOM 1617 O O . LYS B 1 6 ? -3.42 27.688 14.297 1 97.88 6 LYS B O 1
ATOM 1622 N N . VAL B 1 7 ? -4.617 25.766 14.195 1 98.38 7 VAL B N 1
ATOM 1623 C CA . VAL B 1 7 ? -4.441 25.734 12.75 1 98.38 7 VAL B CA 1
ATOM 1624 C C . VAL B 1 7 ? -5.801 25.594 12.07 1 98.38 7 VAL B C 1
ATOM 1626 O O . VAL B 1 7 ? -6.789 25.219 12.703 1 98.38 7 VAL B O 1
ATOM 1629 N N . ILE B 1 8 ? -5.844 25.953 10.805 1 98.5 8 ILE B N 1
ATOM 1630 C CA . ILE B 1 8 ? -6.938 25.656 9.883 1 98.5 8 ILE B CA 1
ATOM 1631 C C . ILE B 1 8 ? -6.422 24.797 8.727 1 98.5 8 ILE B C 1
ATOM 1633 O O . ILE B 1 8 ? -5.34 25.031 8.195 1 98.5 8 ILE B O 1
ATOM 1637 N N . ILE B 1 9 ? -7.148 23.719 8.422 1 98.69 9 ILE B N 1
ATOM 1638 C CA . ILE B 1 9 ? -6.824 22.859 7.297 1 98.69 9 ILE B CA 1
ATOM 1639 C C . ILE B 1 9 ? -7.84 23.062 6.176 1 98.69 9 ILE B C 1
ATOM 1641 O O . ILE B 1 9 ? -9.047 22.891 6.383 1 98.69 9 ILE B O 1
ATOM 1645 N N . ARG B 1 10 ? -7.367 23.422 5.023 1 98.06 10 ARG B N 1
ATOM 1646 C CA . ARG B 1 10 ? -8.266 23.672 3.906 1 98.06 10 ARG B CA 1
ATOM 1647 C C . ARG B 1 10 ? -7.777 22.984 2.639 1 98.06 10 ARG B C 1
ATOM 1649 O O . ARG B 1 10 ? -6.602 22.625 2.533 1 98.06 10 ARG B O 1
ATOM 1656 N N . PRO B 1 11 ? -8.648 22.766 1.649 1 96.75 11 PRO B N 1
ATOM 1657 C CA . PRO B 1 11 ? -8.227 22.188 0.374 1 96.75 11 PRO B CA 1
ATOM 1658 C C . PRO B 1 11 ? -7.219 23.062 -0.368 1 96.75 11 PRO B C 1
ATOM 1660 O O . PRO B 1 11 ? -7.086 24.25 -0.058 1 96.75 11 PRO B O 1
ATOM 1663 N N . LEU B 1 12 ? -6.582 22.438 -1.271 1 97.56 12 LEU B N 1
ATOM 1664 C CA . LEU B 1 12 ? -5.68 23.203 -2.121 1 97.56 12 LEU B CA 1
ATOM 1665 C C . LEU B 1 12 ? -6.457 24.109 -3.061 1 97.56 12 LEU B C 1
ATOM 1667 O O . LEU B 1 12 ? -7.555 23.766 -3.506 1 97.56 12 LEU B O 1
ATOM 1671 N N . GLU B 1 13 ? -5.891 25.219 -3.289 1 96.75 13 GLU B N 1
ATOM 1672 C CA . GLU B 1 13 ? -6.375 26.172 -4.273 1 96.75 13 GLU B CA 1
ATOM 1673 C C . GLU B 1 13 ? -5.27 26.578 -5.25 1 96.75 13 GLU B C 1
ATOM 1675 O O . GLU B 1 13 ? -4.086 26.469 -4.926 1 96.75 13 GLU B O 1
ATOM 1680 N N . ILE B 1 14 ? -5.805 27 -6.438 1 97.12 14 ILE B N 1
ATOM 1681 C CA . ILE B 1 14 ? -4.809 27.562 -7.34 1 97.12 14 ILE B CA 1
ATOM 1682 C C . ILE B 1 14 ? -4.098 28.734 -6.66 1 97.12 14 ILE B C 1
ATOM 1684 O O . ILE B 1 14 ? -4.734 29.562 -6.008 1 97.12 14 ILE B O 1
ATOM 1688 N N . GLY B 1 15 ? -2.854 28.812 -6.855 1 97.81 15 GLY B N 1
ATOM 1689 C CA . GLY B 1 15 ? -2.039 29.781 -6.141 1 97.81 15 GLY B CA 1
ATOM 1690 C C . GLY B 1 15 ? -1.183 29.156 -5.055 1 97.81 15 GLY B C 1
ATOM 1691 O O . GLY B 1 15 ? -0.126 29.688 -4.707 1 97.81 15 GLY B O 1
ATOM 1692 N N . ASP B 1 16 ? -1.645 28.016 -4.562 1 98.25 16 ASP B N 1
ATOM 1693 C CA . ASP B 1 16 ? -0.91 27.344 -3.496 1 98.25 16 ASP B CA 1
ATOM 1694 C C . ASP B 1 16 ? 0.398 26.75 -4.02 1 98.25 16 ASP B C 1
ATOM 1696 O O . ASP B 1 16 ? 1.285 26.406 -3.236 1 98.25 16 ASP B O 1
ATOM 1700 N N . GLU B 1 17 ? 0.508 26.594 -5.32 1 98.38 17 GLU B N 1
ATOM 1701 C CA . GLU B 1 17 ? 1.729 26.047 -5.902 1 98.38 17 GLU B CA 1
ATOM 1702 C C . GLU B 1 17 ? 2.949 26.859 -5.5 1 98.38 17 GLU B C 1
ATOM 1704 O O . GLU B 1 17 ? 4.07 26.359 -5.488 1 98.38 17 GLU B O 1
ATOM 1709 N N . GLU B 1 18 ? 2.705 28.141 -5.176 1 97.94 18 GLU B N 1
ATOM 1710 C CA . GLU B 1 18 ? 3.816 28.969 -4.73 1 97.94 18 GLU B CA 1
ATOM 1711 C C . GLU B 1 18 ? 4.457 28.406 -3.465 1 97.94 18 GLU B C 1
ATOM 1713 O O . GLU B 1 18 ? 5.684 28.344 -3.359 1 97.94 18 GLU B O 1
ATOM 1718 N N . TYR B 1 19 ? 3.701 28.016 -2.555 1 97.88 19 TYR B N 1
ATOM 1719 C CA . TYR B 1 19 ? 4.191 27.484 -1.292 1 97.88 19 TYR B CA 1
ATOM 1720 C C . TYR B 1 19 ? 4.73 26.062 -1.477 1 97.88 19 TYR B C 1
ATOM 1722 O O . TYR B 1 19 ? 5.828 25.75 -1.013 1 97.88 19 TYR B O 1
ATOM 1730 N N . LEU B 1 20 ? 3.98 25.266 -2.189 1 98.06 20 LEU B N 1
ATOM 1731 C CA . LEU B 1 20 ? 4.375 23.875 -2.398 1 98.06 20 LEU B CA 1
ATOM 1732 C C . LEU B 1 20 ? 5.688 23.797 -3.17 1 98.06 20 LEU B C 1
ATOM 1734 O O . LEU B 1 20 ? 6.539 22.969 -2.865 1 98.06 20 LEU B O 1
ATOM 1738 N N . TYR B 1 21 ? 5.789 24.672 -4.148 1 97.69 21 TYR B N 1
ATOM 1739 C CA . TYR B 1 21 ? 7.016 24.719 -4.938 1 97.69 21 TYR B CA 1
ATOM 1740 C C . TYR B 1 21 ? 8.227 24.953 -4.047 1 97.69 21 TYR B C 1
ATOM 1742 O O . TYR B 1 21 ? 9.242 24.266 -4.172 1 97.69 21 TYR B O 1
ATOM 1750 N N . ARG B 1 22 ? 8.078 25.875 -3.199 1 97.06 22 ARG B N 1
ATOM 1751 C CA . ARG B 1 22 ? 9.164 26.219 -2.291 1 97.06 22 ARG B CA 1
ATOM 1752 C C . ARG B 1 22 ? 9.453 25.078 -1.321 1 97.06 22 ARG B C 1
ATOM 1754 O O . ARG B 1 22 ? 10.602 24.672 -1.145 1 97.06 22 ARG B O 1
ATOM 1761 N N . TRP B 1 23 ? 8.445 24.531 -0.744 1 97 23 TRP B N 1
ATOM 1762 C CA . TRP B 1 23 ? 8.594 23.516 0.286 1 97 23 TRP B CA 1
ATOM 1763 C C . TRP B 1 23 ? 9.141 22.219 -0.305 1 97 23 TRP B C 1
ATOM 1765 O O . TRP B 1 23 ? 10.094 21.641 0.228 1 97 23 TRP B O 1
ATOM 1775 N N . TRP B 1 24 ? 8.609 21.781 -1.442 1 96.31 24 TRP B N 1
ATOM 1776 C CA . TRP B 1 24 ? 8.898 20.469 -2.01 1 96.31 24 TRP B CA 1
ATOM 1777 C C . TRP B 1 24 ? 10.273 20.438 -2.656 1 96.31 24 TRP B C 1
ATOM 1779 O O . TRP B 1 24 ? 10.875 19.375 -2.824 1 96.31 24 TRP B O 1
ATOM 1789 N N . ASN B 1 25 ? 10.742 21.562 -3.004 1 95.62 25 ASN B N 1
ATOM 1790 C CA . ASN B 1 25 ? 12.023 21.609 -3.691 1 95.62 25 ASN B CA 1
ATOM 1791 C C . ASN B 1 25 ? 13.164 21.953 -2.734 1 95.62 25 ASN B 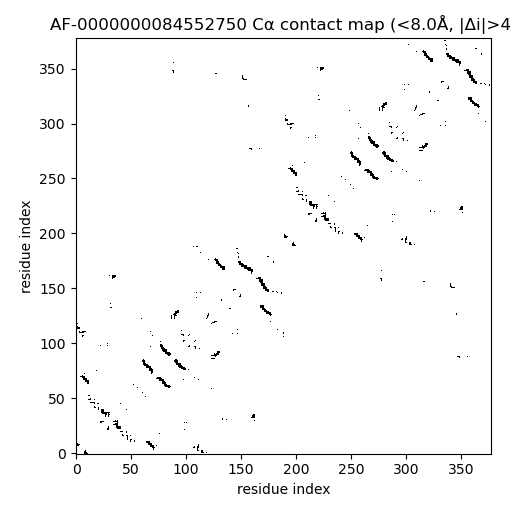C 1
ATOM 1793 O O . ASN B 1 25 ? 14.32 22.047 -3.145 1 95.62 25 ASN B O 1
ATOM 1797 N N . ASP B 1 26 ? 12.812 22.141 -1.474 1 94.38 26 ASP B N 1
ATOM 1798 C CA . ASP B 1 26 ? 13.812 22.344 -0.433 1 94.38 26 ASP B CA 1
ATOM 1799 C C . ASP B 1 26 ? 14.281 21.016 0.141 1 94.38 26 ASP B C 1
ATOM 1801 O O . ASP B 1 26 ? 13.555 20.375 0.901 1 94.38 26 ASP B O 1
ATOM 1805 N N . GLY B 1 27 ? 15.453 20.625 -0.199 1 91.19 27 GLY B N 1
ATOM 1806 C CA . GLY B 1 27 ? 16 19.359 0.233 1 91.19 27 GLY B CA 1
ATOM 1807 C C . GLY B 1 27 ? 16.047 19.203 1.742 1 91.19 27 GLY B C 1
ATOM 1808 O O . GLY B 1 27 ? 15.781 18.125 2.273 1 91.19 27 GLY B O 1
ATOM 1809 N N . SER B 1 28 ? 16.375 20.219 2.414 1 90.75 28 SER B N 1
ATOM 1810 C CA . SER B 1 28 ? 16.438 20.188 3.873 1 90.75 28 SER B CA 1
ATOM 1811 C C . SER B 1 28 ? 15.055 19.953 4.477 1 9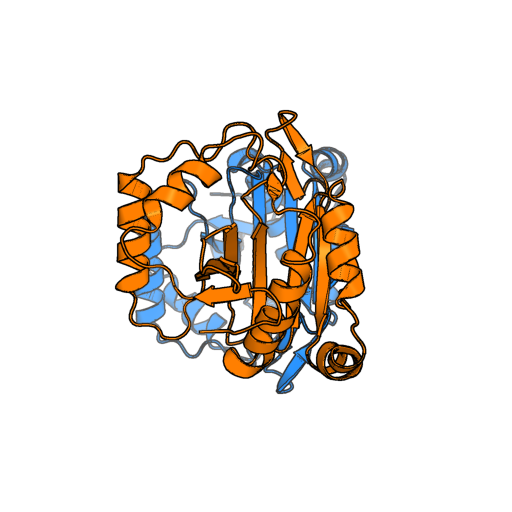0.75 28 SER B C 1
ATOM 1813 O O . SER B 1 28 ? 14.906 19.188 5.434 1 90.75 28 SER B O 1
ATOM 1815 N N . MET B 1 29 ? 14.109 20.547 3.83 1 90.5 29 MET B N 1
ATOM 1816 C CA . MET B 1 29 ? 12.727 20.406 4.285 1 90.5 29 MET B CA 1
ATOM 1817 C C . MET B 1 29 ? 12.211 19 4.004 1 90.5 29 MET B C 1
ATOM 1819 O O . MET B 1 29 ? 11.453 18.438 4.805 1 90.5 29 MET B O 1
ATOM 1823 N N . MET B 1 30 ? 12.711 18.422 2.941 1 90.44 30 MET B N 1
ATOM 1824 C CA . MET B 1 30 ? 12.172 17.141 2.484 1 90.44 30 MET B CA 1
ATOM 1825 C C . MET B 1 30 ? 13.023 15.977 2.979 1 90.44 30 MET B C 1
ATOM 1827 O O . MET B 1 30 ? 12.742 14.82 2.66 1 90.44 30 MET B O 1
ATOM 1831 N N . GLU B 1 31 ? 13.859 16.25 3.846 1 86.75 31 GLU B N 1
ATOM 1832 C CA . GLU B 1 31 ? 14.805 15.234 4.316 1 86.75 31 GLU B CA 1
ATOM 1833 C C . GLU B 1 31 ? 14.078 14.102 5.039 1 86.75 31 GLU B C 1
ATOM 1835 O O . GLU B 1 31 ? 14.469 12.938 4.926 1 86.75 31 GLU B O 1
ATOM 1840 N N . HIS B 1 32 ? 13.07 14.391 5.754 1 83.25 32 HIS B N 1
ATOM 1841 C CA . HIS B 1 32 ? 12.344 13.375 6.512 1 83.25 32 HIS B CA 1
ATOM 1842 C C . HIS B 1 32 ? 11.594 12.43 5.582 1 83.25 32 HIS B C 1
ATOM 1844 O O . HIS B 1 32 ? 11.258 11.312 5.973 1 83.25 32 HIS B O 1
ATOM 1850 N N . ALA B 1 33 ? 11.305 12.945 4.418 1 85.44 33 ALA B N 1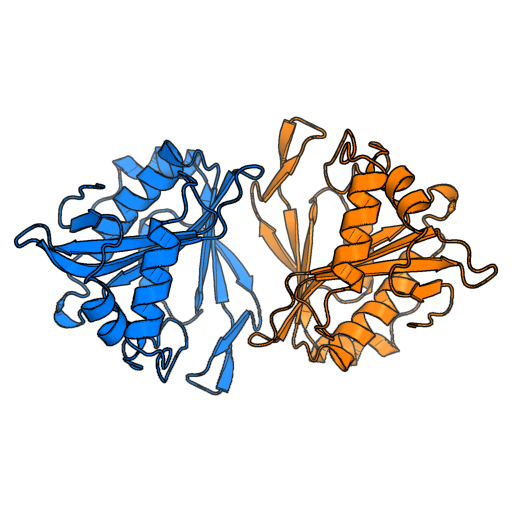
ATOM 1851 C CA . ALA B 1 33 ? 10.695 12.102 3.396 1 85.44 33 ALA B CA 1
ATOM 1852 C C . ALA B 1 33 ? 11.75 11.438 2.523 1 85.44 33 ALA B C 1
ATOM 1854 O O . ALA B 1 33 ? 11.43 10.867 1.478 1 85.44 33 ALA B O 1
ATOM 1855 N N . THR B 1 34 ? 12.953 11.578 2.906 1 88.88 34 THR B N 1
ATOM 1856 C CA . THR B 1 34 ? 14.117 10.969 2.279 1 88.88 34 THR B CA 1
ATOM 1857 C C . THR B 1 34 ? 14.352 11.547 0.888 1 88.88 34 THR B C 1
ATOM 1859 O O . THR B 1 34 ? 14.875 10.867 0.004 1 88.88 34 THR B O 1
ATOM 1862 N N . LEU B 1 35 ? 13.891 12.719 0.677 1 90.31 35 LEU B N 1
ATOM 1863 C CA . LEU B 1 35 ? 14.117 13.43 -0.578 1 90.31 35 LEU B CA 1
ATOM 1864 C C . LEU B 1 35 ? 15.141 14.547 -0.398 1 90.31 35 LEU B C 1
ATOM 1866 O O . LEU B 1 35 ? 14.789 15.727 -0.347 1 90.31 35 LEU B O 1
ATOM 1870 N N . ALA B 1 36 ? 16.422 14.164 -0.385 1 90.5 36 ALA B N 1
ATOM 1871 C CA . ALA B 1 36 ? 17.531 15.023 0.004 1 90.5 36 ALA B CA 1
ATOM 1872 C C . ALA B 1 36 ? 17.688 16.188 -0.964 1 90.5 36 ALA B C 1
ATOM 1874 O O . ALA B 1 36 ? 18.312 17.203 -0.631 1 90.5 36 ALA B O 1
ATOM 1875 N N . PHE B 1 37 ? 17.125 16.109 -2.131 1 91 37 PHE B N 1
ATOM 1876 C CA . PHE B 1 37 ? 17.297 17.156 -3.131 1 91 37 PHE B CA 1
ATOM 1877 C C . PHE B 1 37 ? 15.945 17.781 -3.5 1 91 37 PHE B C 1
ATOM 1879 O O . PHE B 1 37 ? 15.828 18.453 -4.523 1 91 37 PHE B O 1
ATOM 1886 N N . GLY B 1 38 ? 14.992 17.438 -2.707 1 92.56 38 GLY B N 1
ATOM 1887 C CA . GLY B 1 38 ? 13.641 17.875 -3.045 1 92.56 38 GLY B CA 1
ATOM 1888 C C . GLY B 1 38 ? 13.039 17.078 -4.195 1 92.56 38 GLY B C 1
ATOM 1889 O O . GLY B 1 38 ? 13.562 16.031 -4.578 1 92.56 38 GLY B O 1
ATOM 1890 N N . THR B 1 39 ? 11.922 17.5 -4.68 1 92.5 39 THR B N 1
ATOM 1891 C CA . THR B 1 39 ? 11.219 16.766 -5.727 1 92.5 39 THR B CA 1
ATOM 1892 C C . THR B 1 39 ? 11.656 17.234 -7.105 1 92.5 39 THR B C 1
ATOM 1894 O O . THR B 1 39 ? 11.375 16.594 -8.117 1 92.5 39 THR B O 1
ATOM 1897 N N . LEU B 1 40 ? 12.297 18.328 -7.141 1 94.44 40 LEU B N 1
ATOM 1898 C CA . LEU B 1 40 ? 12.805 18.906 -8.383 1 94.44 40 LEU B CA 1
ATOM 1899 C C . LEU B 1 40 ? 11.688 19.047 -9.414 1 94.44 40 LEU B C 1
ATOM 1901 O O . LEU B 1 40 ? 11.867 18.703 -10.586 1 94.44 40 LEU B O 1
ATOM 1905 N N . GLN B 1 41 ? 10.578 19.516 -9 1 95.5 41 GLN B N 1
ATOM 1906 C CA . GLN B 1 41 ? 9.43 19.734 -9.875 1 95.5 41 GLN B CA 1
ATOM 1907 C C . GLN B 1 41 ? 9.258 21.219 -10.18 1 95.5 41 GLN B C 1
ATOM 1909 O O . GLN B 1 41 ? 9.523 22.078 -9.328 1 95.5 41 GLN B O 1
ATOM 1914 N N . SER B 1 42 ? 8.82 21.531 -11.328 1 97.69 42 SER B N 1
ATOM 1915 C CA . SER B 1 42 ? 8.523 22.922 -11.68 1 97.69 42 SER B CA 1
ATOM 1916 C C . SER B 1 42 ? 7.238 23.391 -11.016 1 97.69 42 SER B C 1
ATOM 1918 O O . SER B 1 42 ? 6.387 22.594 -10.648 1 97.69 42 SER B O 1
ATOM 1920 N N . LYS B 1 43 ? 7.219 24.688 -10.875 1 97.56 43 LYS B N 1
ATOM 1921 C CA . LYS B 1 43 ? 6.012 25.281 -10.297 1 97.56 43 LYS B CA 1
ATOM 1922 C C . LYS B 1 43 ? 4.781 24.953 -11.141 1 97.56 43 LYS B C 1
ATOM 1924 O O . LYS B 1 43 ? 3.715 24.656 -10.602 1 97.56 43 LYS B O 1
ATOM 1929 N N . GLU B 1 44 ? 4.953 24.922 -12.383 1 98.06 44 GLU B N 1
ATOM 1930 C CA . GLU B 1 44 ? 3.852 24.625 -13.297 1 98.06 44 GLU B CA 1
ATOM 1931 C C . GLU B 1 44 ? 3.373 23.188 -13.141 1 98.06 44 GLU B C 1
ATOM 1933 O O . GLU B 1 44 ? 2.17 22.922 -13.188 1 98.06 44 GLU B O 1
ATOM 1938 N N . ARG B 1 45 ? 4.273 22.297 -12.992 1 97.69 45 ARG B N 1
ATOM 1939 C CA . ARG B 1 45 ? 3.896 20.906 -12.773 1 97.69 45 ARG B CA 1
ATOM 1940 C C . ARG B 1 45 ? 3.049 20.766 -11.516 1 97.69 45 ARG B C 1
ATOM 1942 O O . ARG B 1 45 ? 2.049 20.047 -11.508 1 97.69 45 ARG B O 1
ATOM 1949 N N . ILE B 1 46 ? 3.482 21.453 -10.531 1 97.62 46 ILE B N 1
ATOM 1950 C CA . ILE B 1 46 ? 2.746 21.422 -9.273 1 97.62 46 ILE B CA 1
ATOM 1951 C C . ILE B 1 46 ? 1.372 22.062 -9.461 1 97.62 46 ILE B C 1
ATOM 1953 O O . ILE B 1 46 ? 0.364 21.531 -8.992 1 97.62 46 ILE B O 1
ATOM 1957 N N . ARG B 1 47 ? 1.358 23.172 -10.133 1 98.12 47 ARG B N 1
ATOM 1958 C CA . ARG B 1 47 ? 0.094 23.844 -10.422 1 98.12 47 ARG B CA 1
ATOM 1959 C C . ARG B 1 47 ? -0.859 22.922 -11.172 1 98.12 47 ARG B C 1
ATOM 1961 O O . ARG B 1 47 ? -2.039 22.828 -10.828 1 98.12 47 ARG B O 1
ATOM 1968 N N . LEU B 1 48 ? -0.368 22.234 -12.133 1 97.81 48 LEU B N 1
ATOM 1969 C CA . LEU B 1 48 ? -1.178 21.297 -12.922 1 97.81 48 LEU B CA 1
ATOM 1970 C C . LEU B 1 48 ? -1.684 20.156 -12.047 1 97.81 48 LEU B C 1
ATOM 1972 O O . LEU B 1 48 ? -2.805 19.672 -12.234 1 97.81 48 LEU B O 1
ATOM 1976 N N . SER B 1 49 ? -0.861 19.734 -11.164 1 96.94 49 SER B N 1
ATOM 1977 C CA . SER B 1 49 ? -1.282 18.688 -10.242 1 96.94 49 SER B CA 1
ATOM 1978 C C . SER B 1 49 ? -2.428 19.156 -9.352 1 96.94 49 SER B C 1
ATOM 1980 O O . SER B 1 49 ? -3.355 18.391 -9.07 1 96.94 49 SER B O 1
ATOM 1982 N N . ILE B 1 50 ? -2.33 20.359 -8.906 1 97.25 50 ILE B N 1
ATOM 1983 C CA . ILE B 1 50 ? -3.395 20.953 -8.094 1 97.25 50 ILE B CA 1
ATOM 1984 C C . ILE B 1 50 ? -4.68 21.031 -8.914 1 97.25 50 ILE B C 1
ATOM 1986 O O . ILE B 1 50 ? -5.754 20.672 -8.438 1 97.25 50 ILE B O 1
ATOM 1990 N N . LEU B 1 51 ? -4.562 21.469 -10.094 1 96.88 51 LEU B N 1
ATOM 1991 C CA . LEU B 1 51 ? -5.715 21.594 -10.977 1 96.88 51 LEU B CA 1
ATOM 1992 C C . LEU B 1 51 ? -6.387 20.234 -11.188 1 96.88 51 LEU B C 1
ATOM 1994 O O . LEU B 1 51 ? -7.617 20.141 -11.156 1 96.88 51 LEU B O 1
ATOM 1998 N N . LYS B 1 52 ? -5.582 19.25 -11.383 1 96.06 52 LYS B N 1
ATOM 1999 C CA . LYS B 1 52 ? -6.113 17.891 -11.555 1 96.06 52 LYS B CA 1
ATOM 2000 C C . LYS B 1 52 ? -6.883 17.453 -10.312 1 96.06 52 LYS B C 1
ATOM 2002 O O . LYS B 1 52 ? -7.93 16.797 -10.422 1 96.06 52 LYS B O 1
ATOM 2007 N N . GLU B 1 53 ? -6.32 17.781 -9.219 1 93.75 53 GLU B N 1
ATOM 2008 C CA . GLU B 1 53 ? -6.988 17.422 -7.969 1 93.75 53 GLU B CA 1
ATOM 2009 C C . GLU B 1 53 ? -8.312 18.172 -7.828 1 93.75 53 GLU B C 1
ATOM 2011 O O . GLU B 1 53 ? -9.312 17.594 -7.391 1 93.75 53 GLU B O 1
ATOM 2016 N N . ILE B 1 54 ? -8.305 19.391 -8.172 1 93.44 54 ILE B N 1
ATOM 2017 C CA . ILE B 1 54 ? -9.492 20.234 -8.086 1 93.44 54 ILE B CA 1
ATOM 2018 C C . ILE B 1 54 ? -10.562 19.719 -9.047 1 93.44 54 ILE B C 1
ATOM 2020 O O . ILE B 1 54 ? -11.758 19.734 -8.719 1 93.44 54 ILE B O 1
ATOM 2024 N N . GLU B 1 55 ? -10.164 19.203 -10.125 1 93.56 55 GLU B N 1
ATOM 2025 C CA . GLU B 1 55 ? -11.086 18.734 -11.164 1 93.56 55 GLU B CA 1
ATOM 2026 C C . GLU B 1 55 ? -11.664 17.375 -10.812 1 93.56 55 GLU B C 1
ATOM 2028 O O . GLU B 1 55 ? -12.672 16.953 -11.383 1 93.56 55 GLU B O 1
ATOM 2033 N N . ASN B 1 56 ? -10.938 16.734 -10.008 1 90.75 56 ASN B N 1
ATOM 2034 C CA . ASN B 1 56 ? -11.469 15.438 -9.578 1 90.75 56 ASN B CA 1
ATOM 2035 C C . ASN B 1 56 ? -12.805 15.594 -8.859 1 90.75 56 ASN B C 1
ATOM 2037 O O . ASN B 1 56 ? -12.891 16.281 -7.84 1 90.75 56 ASN B O 1
ATOM 2041 N N . SER B 1 57 ? -13.82 14.969 -9.32 1 89.56 57 SER B N 1
ATOM 2042 C CA . SER B 1 57 ? -15.18 15.156 -8.82 1 89.56 57 SER B CA 1
ATOM 2043 C C . SER B 1 57 ? -15.477 14.211 -7.66 1 89.56 57 SER B C 1
ATOM 2045 O O . SER B 1 57 ? -16.516 14.32 -7.016 1 89.56 57 SER B O 1
ATOM 2047 N N . GLU B 1 58 ? -14.594 13.234 -7.473 1 90.94 58 GLU B N 1
ATOM 2048 C CA . GLU B 1 58 ? -14.805 12.336 -6.344 1 90.94 58 GLU B CA 1
ATOM 2049 C C . GLU B 1 58 ? -14.711 13.086 -5.016 1 90.94 58 GLU B C 1
ATOM 2051 O O . GLU B 1 58 ? -13.734 13.789 -4.762 1 90.94 58 GLU B O 1
ATOM 2056 N N . LEU B 1 59 ? -15.742 12.945 -4.281 1 88.44 59 LEU B N 1
ATOM 2057 C CA . LEU B 1 59 ? -15.766 13.625 -2.988 1 88.44 59 LEU B CA 1
ATOM 2058 C C . LEU B 1 59 ? -14.609 13.172 -2.109 1 88.44 59 LEU B C 1
ATOM 2060 O O . LEU B 1 59 ? -13.969 13.992 -1.443 1 88.44 59 LEU B O 1
ATOM 2064 N N . TYR B 1 60 ? -14.359 11.836 -2.092 1 92.5 60 TYR B N 1
ATOM 2065 C CA . TYR B 1 60 ? -13.266 11.258 -1.314 1 92.5 60 TYR B CA 1
ATOM 2066 C C . TYR B 1 60 ? -12.359 10.406 -2.195 1 92.5 60 TYR B C 1
ATOM 2068 O O . TYR B 1 60 ? -12.531 9.188 -2.275 1 92.5 60 TYR B O 1
ATOM 2076 N N . PRO B 1 61 ? -11.453 11.078 -2.812 1 95.88 61 PRO B N 1
ATOM 2077 C CA . PRO B 1 61 ? -10.531 10.312 -3.656 1 95.88 61 PRO B CA 1
ATOM 2078 C C . PRO B 1 61 ? -9.516 9.516 -2.846 1 95.88 61 PRO B C 1
ATOM 2080 O O . PRO B 1 61 ? -9.43 9.664 -1.625 1 95.88 61 PRO B O 1
ATOM 2083 N N . GLU B 1 62 ? -8.75 8.641 -3.494 1 96.25 62 GLU B N 1
ATOM 2084 C CA . GLU B 1 62 ? -7.754 7.777 -2.865 1 96.25 62 GLU B CA 1
ATOM 2085 C C . GLU B 1 62 ? -6.688 8.594 -2.141 1 96.25 62 GLU B C 1
ATOM 2087 O O . GLU B 1 62 ? -6.125 8.148 -1.14 1 96.25 62 GLU B O 1
ATOM 2092 N N . ARG B 1 63 ? -6.457 9.766 -2.752 1 96.94 63 ARG B N 1
ATOM 2093 C CA . ARG B 1 63 ? -5.504 10.703 -2.168 1 96.94 63 ARG B CA 1
ATOM 2094 C C . ARG B 1 63 ? -6.02 12.133 -2.266 1 96.94 63 ARG B C 1
ATOM 2096 O O . ARG B 1 63 ? -6.652 12.508 -3.254 1 96.94 63 ARG B O 1
ATOM 2103 N N . LYS B 1 64 ? -5.727 12.906 -1.31 1 97 64 LYS B N 1
ATOM 2104 C CA . LYS B 1 64 ? -6.109 14.312 -1.297 1 97 64 LYS B CA 1
ATOM 2105 C C . LYS B 1 64 ? -5.188 15.125 -0.393 1 97 64 LYS B C 1
ATOM 2107 O O . LYS B 1 64 ? -4.867 14.703 0.72 1 97 64 LYS B O 1
ATOM 2112 N N . ARG B 1 65 ? -4.762 16.234 -0.907 1 97.88 65 ARG B N 1
ATOM 2113 C CA . ARG B 1 65 ? -3.855 17.125 -0.171 1 97.88 65 ARG B CA 1
ATOM 2114 C C . ARG B 1 65 ? -4.594 18.344 0.365 1 97.88 65 ARG B C 1
ATOM 2116 O O . ARG B 1 65 ? -5.574 18.797 -0.233 1 97.88 65 ARG B O 1
ATOM 2123 N N . PHE B 1 66 ? -4.09 18.859 1.453 1 98.25 66 PHE B N 1
ATOM 2124 C CA . PHE B 1 66 ? -4.605 20.047 2.111 1 98.25 66 PHE B CA 1
ATOM 2125 C C . PHE B 1 66 ? -3.465 20.969 2.547 1 98.25 66 PHE B C 1
ATOM 2127 O O . PHE B 1 66 ? -2.318 20.531 2.656 1 98.25 66 PHE B O 1
ATOM 2134 N N . LEU B 1 67 ? -3.805 22.188 2.748 1 98.56 67 LEU B N 1
ATOM 2135 C CA . LEU B 1 67 ? -2.861 23.141 3.342 1 98.56 67 LEU B CA 1
ATOM 2136 C C . LEU B 1 67 ? -3.176 23.359 4.816 1 98.56 67 LEU B C 1
ATOM 2138 O O . LEU B 1 67 ? -4.344 23.406 5.207 1 98.56 67 LEU B O 1
ATOM 2142 N N . ILE B 1 68 ? -2.143 23.5 5.578 1 98.75 68 ILE B N 1
ATOM 2143 C CA . ILE B 1 68 ? -2.258 23.891 6.977 1 98.75 68 ILE B CA 1
ATOM 2144 C C . ILE B 1 68 ? -1.975 25.391 7.109 1 98.75 68 ILE B C 1
ATOM 2146 O O . ILE B 1 68 ? -0.903 25.859 6.723 1 98.75 68 ILE B O 1
ATOM 2150 N N . LEU B 1 69 ? -2.895 26.125 7.676 1 98.69 69 LEU B N 1
ATOM 2151 C CA . LEU B 1 69 ? -2.74 27.547 7.914 1 98.69 69 LEU B CA 1
ATOM 2152 C C . LEU B 1 69 ? -2.645 27.844 9.406 1 98.69 69 LEU B C 1
ATOM 2154 O O . LEU B 1 69 ? -3.355 27.234 10.211 1 98.69 69 LEU B O 1
ATOM 2158 N N . ARG B 1 70 ? -1.76 28.75 9.711 1 98.12 70 ARG B N 1
ATOM 2159 C CA . ARG B 1 70 ? -1.779 29.312 11.062 1 98.12 70 ARG B CA 1
ATOM 2160 C C . ARG B 1 70 ? -3.051 30.109 11.305 1 98.12 70 ARG B C 1
ATOM 2162 O O . ARG B 1 70 ? -3.344 31.062 10.57 1 98.12 70 ARG B O 1
ATOM 2169 N N . LYS B 1 71 ? -3.775 29.734 12.305 1 97.06 71 LYS B N 1
ATOM 2170 C CA . LYS B 1 71 ? -5.098 30.312 12.555 1 97.06 71 LYS B CA 1
ATOM 2171 C C . LYS B 1 71 ? -5.008 31.812 12.812 1 97.06 71 LYS B C 1
ATOM 2173 O O . LYS B 1 71 ? -5.906 32.562 12.438 1 97.06 71 LYS B O 1
ATOM 2178 N N . GLU B 1 72 ? -3.996 32.281 13.445 1 96.25 72 GLU B N 1
ATOM 2179 C CA . GLU B 1 72 ? -3.828 33.656 13.883 1 96.25 72 GLU B CA 1
ATOM 2180 C C . GLU B 1 72 ? -3.84 34.625 12.695 1 96.25 72 GLU B C 1
ATOM 2182 O O . GLU B 1 72 ? -4.371 35.75 12.789 1 96.25 72 GLU B O 1
ATOM 2187 N N . ASP B 1 73 ? -3.27 34.25 11.594 1 97.31 73 ASP B N 1
ATOM 2188 C CA . ASP B 1 73 ? -3.152 35.219 10.484 1 97.31 73 ASP B CA 1
ATOM 2189 C C . ASP B 1 73 ? -3.428 34.531 9.148 1 97.31 73 ASP B C 1
ATOM 2191 O O . ASP B 1 73 ? -3.244 35.125 8.086 1 97.31 73 ASP B O 1
ATOM 2195 N N . MET B 1 74 ? -3.74 33.25 9.164 1 97.19 74 MET B N 1
ATOM 2196 C CA . MET B 1 74 ? -4.152 32.469 8.008 1 97.19 74 MET B CA 1
ATOM 2197 C C . MET B 1 74 ? -2.977 32.25 7.055 1 97.19 74 MET B C 1
ATOM 2199 O O . MET B 1 74 ? -3.174 31.953 5.879 1 97.19 74 MET B O 1
ATOM 2203 N N . ALA B 1 75 ? -1.751 32.375 7.602 1 97.44 75 ALA B N 1
ATOM 2204 C CA . ALA B 1 75 ? -0.568 32.094 6.789 1 97.44 75 ALA B CA 1
ATOM 2205 C C . ALA B 1 75 ? -0.357 30.594 6.594 1 97.44 75 ALA B C 1
ATOM 2207 O O . ALA B 1 75 ? -0.421 29.828 7.555 1 97.44 75 ALA B O 1
ATOM 2208 N N . PRO B 1 76 ? -0.141 30.188 5.289 1 98.31 76 PRO B N 1
ATOM 2209 C CA . PRO B 1 76 ? 0.201 28.781 5.078 1 98.31 76 PRO B CA 1
ATOM 2210 C C . PRO B 1 76 ? 1.523 28.391 5.734 1 98.31 76 PRO B C 1
ATOM 2212 O O . PRO B 1 76 ? 2.529 29.078 5.562 1 98.31 76 PRO B O 1
ATOM 2215 N N . ILE B 1 77 ? 1.529 27.281 6.484 1 98.31 77 ILE B N 1
ATOM 2216 C CA . ILE B 1 77 ? 2.756 26.938 7.195 1 98.31 77 ILE B CA 1
ATOM 2217 C C . ILE B 1 77 ? 3.109 25.469 6.941 1 98.31 77 ILE B C 1
ATOM 2219 O O . ILE B 1 77 ? 4.18 25.016 7.34 1 98.31 77 ILE B O 1
ATOM 2223 N N . GLY B 1 78 ? 2.225 24.703 6.312 1 98.31 78 GLY B N 1
ATOM 2224 C CA . GLY B 1 78 ? 2.492 23.297 6.082 1 98.31 78 GLY B CA 1
ATOM 2225 C C . GLY B 1 78 ? 1.426 22.625 5.242 1 98.31 78 GLY B C 1
ATOM 2226 O O . GLY B 1 78 ? 0.563 23.281 4.668 1 98.31 78 GLY B O 1
ATOM 2227 N N . GLU B 1 79 ? 1.567 21.297 5.102 1 98.25 79 GLU B N 1
ATOM 2228 C CA . GLU B 1 79 ? 0.628 20.5 4.316 1 98.25 79 GLU B CA 1
ATOM 2229 C C . GLU B 1 79 ? 0.3 19.188 5.02 1 98.25 79 GLU B C 1
ATOM 2231 O O . GLU B 1 79 ? 1.067 18.719 5.863 1 98.25 79 GLU B O 1
ATOM 2236 N N . ILE B 1 80 ? -0.832 18.688 4.695 1 98.44 80 ILE B N 1
ATOM 2237 C CA . ILE B 1 80 ? -1.315 17.422 5.227 1 98.44 80 ILE B CA 1
ATOM 2238 C C . ILE B 1 80 ? -2.158 16.703 4.168 1 98.44 80 ILE B C 1
ATOM 2240 O O . ILE B 1 80 ? -2.725 17.344 3.281 1 98.44 80 ILE B O 1
ATOM 2244 N N . ASN B 1 81 ? -2.125 15.43 4.152 1 98.38 81 ASN B N 1
ATOM 2245 C CA . ASN B 1 81 ? -2.889 14.68 3.166 1 98.38 81 ASN B CA 1
ATOM 2246 C C . ASN B 1 81 ? -3.324 13.32 3.711 1 98.38 81 ASN B C 1
ATOM 2248 O O . ASN B 1 81 ? -2.801 12.859 4.727 1 98.38 81 ASN B O 1
ATOM 2252 N N . TYR B 1 82 ? -4.34 12.781 3.16 1 98.12 82 TYR B N 1
ATOM 2253 C CA . TYR B 1 82 ? -4.523 11.344 3.268 1 98.12 82 TYR B CA 1
ATOM 2254 C C . TYR B 1 82 ? -4.223 10.656 1.941 1 98.12 82 TYR B C 1
ATOM 2256 O O . TYR B 1 82 ? -4.305 11.273 0.879 1 98.12 82 TYR B O 1
ATOM 2264 N N . ASN B 1 83 ? -3.795 9.438 2.018 1 97.62 83 ASN B N 1
ATOM 2265 C CA . ASN B 1 83 ? -3.473 8.633 0.847 1 97.62 83 ASN B CA 1
ATOM 2266 C C . ASN B 1 83 ? -3.746 7.148 1.095 1 97.62 83 ASN B C 1
ATOM 2268 O O . ASN B 1 83 ? -3.896 6.727 2.242 1 97.62 83 ASN B O 1
ATOM 2272 N N . GLY B 1 84 ? -3.965 6.484 -0.014 1 96.62 84 GLY B N 1
ATOM 2273 C CA . GLY B 1 84 ? -4.277 5.07 0.12 1 96.62 84 GLY B CA 1
ATOM 2274 C C . GLY B 1 84 ? -5.648 4.816 0.709 1 96.62 84 GLY B C 1
ATOM 2275 O O . GLY B 1 84 ? -5.844 3.848 1.446 1 96.62 84 GLY B O 1
ATOM 2276 N N . PHE B 1 85 ? -6.566 5.785 0.532 1 97.44 85 PHE B N 1
ATOM 2277 C CA . PHE B 1 85 ? -7.926 5.582 1.02 1 97.44 85 PHE B CA 1
ATOM 2278 C C . PHE B 1 85 ? -8.562 4.371 0.352 1 97.44 85 PHE B C 1
ATOM 2280 O O . PHE B 1 85 ? -8.695 4.324 -0.874 1 97.44 85 PHE B O 1
ATOM 2287 N N . ASP B 1 86 ? -8.891 3.379 1.156 1 96.94 86 ASP B N 1
ATOM 2288 C CA . ASP B 1 86 ? -9.523 2.125 0.759 1 96.94 86 ASP B CA 1
ATOM 2289 C C . ASP B 1 86 ? -10.898 1.971 1.419 1 96.94 86 ASP B C 1
ATOM 2291 O O . ASP B 1 86 ? -10.992 1.538 2.57 1 96.94 86 ASP B O 1
ATOM 2295 N N . SER B 1 87 ? -11.883 2.281 0.672 1 95.19 87 SER B N 1
ATOM 2296 C CA . SER B 1 87 ? -13.227 2.326 1.239 1 95.19 87 SER B CA 1
ATOM 2297 C C . SER B 1 87 ? -13.703 0.934 1.634 1 95.19 87 SER B C 1
ATOM 2299 O O . SER B 1 87 ? -14.461 0.782 2.594 1 95.19 87 SER B O 1
ATOM 2301 N N . ARG B 1 88 ? -13.273 -0.087 0.921 1 93 88 ARG B N 1
ATOM 2302 C CA . ARG B 1 88 ? -13.688 -1.447 1.243 1 93 88 ARG B CA 1
ATOM 2303 C C . ARG B 1 88 ? -13.094 -1.905 2.57 1 93 88 ARG B C 1
ATOM 2305 O O . ARG B 1 88 ? -13.805 -2.439 3.424 1 93 88 ARG B O 1
ATOM 2312 N N . ASN B 1 89 ? -11.82 -1.677 2.701 1 95.62 89 ASN B N 1
ATOM 2313 C CA . ASN B 1 89 ? -11.133 -2.111 3.914 1 95.62 89 ASN B CA 1
ATOM 2314 C C . ASN B 1 89 ? -11.156 -1.027 4.988 1 95.62 89 ASN B C 1
ATOM 2316 O O . ASN B 1 89 ? -10.625 -1.223 6.082 1 95.62 89 ASN B O 1
ATOM 2320 N N . GLN B 1 90 ? -11.695 0.16 4.652 1 97.38 90 GLN B N 1
ATOM 2321 C CA . GLN B 1 90 ? -11.891 1.282 5.566 1 97.38 90 GLN B CA 1
ATOM 2322 C C . GLN B 1 90 ? -10.586 1.661 6.262 1 97.38 90 GLN B C 1
ATOM 2324 O O . GLN B 1 90 ? -10.539 1.756 7.488 1 97.38 90 GLN B O 1
ATOM 2329 N N . LYS B 1 91 ? -9.586 1.894 5.48 1 98.06 91 LYS B N 1
ATOM 2330 C CA . LYS B 1 91 ? -8.281 2.293 6.004 1 98.06 91 LYS B CA 1
ATOM 2331 C C . LYS B 1 91 ? -7.625 3.344 5.109 1 98.06 91 LYS B C 1
ATOM 2333 O O . LYS B 1 91 ? -8.008 3.504 3.949 1 98.06 91 LYS B O 1
ATOM 2338 N N . SER B 1 92 ? -6.719 4.066 5.652 1 98.19 92 SER B N 1
ATOM 2339 C CA . SER B 1 92 ? -5.973 5.109 4.961 1 98.19 92 SER B CA 1
ATOM 2340 C C . SER B 1 92 ? -4.719 5.5 5.734 1 98.19 92 SER B C 1
ATOM 2342 O O . SER B 1 92 ? -4.543 5.105 6.887 1 98.19 92 SER B O 1
ATOM 2344 N N . GLU B 1 93 ? -3.832 6.082 5.047 1 98.19 93 GLU B N 1
ATOM 2345 C CA . GLU B 1 93 ? -2.668 6.723 5.652 1 98.19 93 GLU B CA 1
ATOM 2346 C C . GLU B 1 93 ? -2.785 8.242 5.605 1 98.19 93 GLU B C 1
ATOM 2348 O O . GLU B 1 93 ? -3.727 8.781 5.016 1 98.19 93 GLU B O 1
ATOM 2353 N N . PHE B 1 94 ? -1.888 8.883 6.316 1 98.06 94 PHE B N 1
ATOM 2354 C CA . PHE B 1 94 ? -1.777 10.328 6.168 1 98.06 94 PHE B CA 1
ATOM 2355 C C . PHE B 1 94 ? -0.316 10.758 6.117 1 98.06 94 PHE B C 1
ATOM 2357 O O . PHE B 1 94 ? 0.577 9.984 6.461 1 98.06 94 PHE B O 1
ATOM 2364 N N . GLY B 1 95 ? -0.108 11.898 5.582 1 97.06 95 GLY B N 1
ATOM 2365 C CA . GLY B 1 95 ? 1.144 12.633 5.668 1 97.06 95 GLY B CA 1
ATOM 2366 C C . GLY B 1 95 ? 0.977 14.039 6.223 1 97.06 95 GLY B C 1
ATOM 2367 O O . GLY B 1 95 ? -0.069 14.664 6.039 1 97.06 95 GLY B O 1
ATOM 2368 N N . ILE B 1 96 ? 2.037 14.492 6.875 1 97.38 96 ILE B N 1
ATOM 2369 C CA . ILE B 1 96 ? 1.991 15.844 7.418 1 97.38 96 ILE B CA 1
ATOM 2370 C C . ILE B 1 96 ? 3.393 16.453 7.406 1 97.38 96 ILE B C 1
ATOM 2372 O O . ILE B 1 96 ? 4.383 15.75 7.633 1 97.38 96 ILE B O 1
ATOM 2376 N N . LYS B 1 97 ? 3.373 17.688 7.188 1 96.19 97 LYS B N 1
ATOM 2377 C CA . LYS B 1 97 ? 4.621 18.422 7.289 1 96.19 97 LYS B CA 1
ATOM 2378 C C . LYS B 1 97 ? 4.359 19.891 7.625 1 96.19 97 LYS B C 1
ATOM 2380 O O . LYS B 1 97 ? 3.559 20.562 6.957 1 96.19 97 LYS B O 1
ATOM 2385 N N . ILE B 1 98 ? 4.902 20.312 8.727 1 97.06 98 ILE B N 1
ATOM 2386 C CA . ILE B 1 98 ? 5.035 21.75 8.938 1 97.06 98 ILE B CA 1
ATOM 2387 C C . ILE B 1 98 ? 6.266 22.266 8.195 1 97.06 98 ILE B C 1
ATOM 2389 O O . ILE B 1 98 ? 7.398 21.969 8.578 1 97.06 98 ILE B O 1
ATOM 2393 N N . CYS B 1 99 ? 6.043 23 7.23 1 96.44 99 CYS B N 1
ATOM 2394 C CA . CYS B 1 99 ? 7.07 23.25 6.227 1 96.44 99 CYS B CA 1
ATOM 2395 C C . CYS B 1 99 ? 7.848 24.516 6.535 1 96.44 99 CYS B C 1
ATOM 2397 O O . CYS B 1 99 ? 8.953 24.719 6.023 1 96.44 99 CYS B O 1
ATOM 2399 N N . GLU B 1 100 ? 7.238 25.391 7.281 1 93.69 100 GLU B N 1
ATOM 2400 C CA . GLU B 1 100 ? 7.992 26.547 7.754 1 93.69 100 GLU B CA 1
ATOM 2401 C C . GLU B 1 100 ? 8.82 26.203 8.992 1 93.69 100 GLU B C 1
ATOM 2403 O O . GLU B 1 100 ? 8.266 25.984 10.07 1 93.69 100 GLU B O 1
ATOM 2408 N N . VAL B 1 101 ? 10.062 26.234 8.852 1 90.5 101 VAL B N 1
ATOM 2409 C CA . VAL B 1 101 ? 10.992 25.75 9.875 1 90.5 101 VAL B CA 1
ATOM 2410 C C . VAL B 1 101 ? 10.781 26.531 11.164 1 90.5 101 VAL B C 1
ATOM 2412 O O . VAL B 1 101 ? 10.789 25.953 12.258 1 90.5 101 VAL B O 1
ATOM 2415 N N . THR B 1 102 ? 10.547 27.766 11.047 1 92.94 102 THR B N 1
ATOM 2416 C CA . THR B 1 102 ? 10.383 28.641 12.203 1 92.94 102 THR B CA 1
ATOM 2417 C C . THR B 1 102 ? 9.094 28.328 12.945 1 92.94 102 THR B C 1
ATOM 2419 O O . THR B 1 102 ? 8.898 28.766 14.078 1 92.94 102 THR B O 1
ATOM 2422 N N . GLU B 1 103 ? 8.266 27.594 12.289 1 94.94 103 GLU B N 1
ATOM 2423 C CA . GLU B 1 103 ? 6.965 27.297 12.883 1 94.94 103 GLU B CA 1
ATOM 2424 C C . GLU B 1 103 ? 6.938 25.891 13.469 1 94.94 103 GLU B C 1
ATOM 2426 O O . GLU B 1 103 ? 5.906 25.438 13.984 1 94.94 103 GLU B O 1
ATOM 2431 N N . GLN B 1 104 ? 7.996 25.219 13.398 1 92.94 104 GLN B N 1
ATOM 2432 C CA . GLN B 1 104 ? 8.062 23.875 13.945 1 92.94 104 GLN B CA 1
ATOM 2433 C C . GLN B 1 104 ? 8.203 23.906 15.461 1 92.94 104 GLN B C 1
ATOM 2435 O O . GLN B 1 104 ? 8.656 24.891 16.031 1 92.94 104 GLN B O 1
ATOM 2440 N N . ARG B 1 105 ? 7.766 22.922 16.047 1 92.94 105 ARG B N 1
ATOM 2441 C CA . ARG B 1 105 ? 7.859 22.719 17.5 1 92.94 105 ARG B CA 1
ATOM 2442 C C . ARG B 1 105 ? 7.02 23.75 18.25 1 92.94 105 ARG B C 1
ATOM 2444 O O . ARG B 1 105 ? 7.406 24.219 19.328 1 92.94 105 ARG B O 1
ATOM 2451 N N . LYS B 1 106 ? 5.988 24.219 17.625 1 95.44 106 LYS B N 1
ATOM 2452 C CA . LYS B 1 106 ? 5.094 25.188 18.25 1 95.44 106 LYS B CA 1
ATOM 2453 C C . LYS B 1 106 ? 3.711 24.594 18.484 1 95.44 106 LYS B C 1
ATOM 2455 O O . LYS B 1 106 ? 2.752 25.312 18.766 1 95.44 106 LYS B O 1
ATOM 2460 N N . GLY B 1 107 ? 3.586 23.266 18.25 1 96.25 107 GLY B N 1
ATOM 2461 C CA . GLY B 1 107 ? 2.342 22.578 18.547 1 96.25 107 GLY B CA 1
ATOM 2462 C C . GLY B 1 107 ? 1.391 22.531 17.375 1 96.25 107 GLY B C 1
ATOM 2463 O O . GLY B 1 107 ? 0.293 21.984 17.469 1 96.25 107 GLY B O 1
ATOM 2464 N N . TYR B 1 108 ? 1.79 23.078 16.25 1 97.69 108 TYR B N 1
ATOM 2465 C CA . TYR B 1 108 ? 0.932 23.078 15.07 1 97.69 108 TYR B CA 1
ATOM 2466 C C . TYR B 1 108 ? 0.708 21.672 14.547 1 97.69 108 TYR B C 1
ATOM 2468 O O . TYR B 1 108 ? -0.397 21.328 14.117 1 97.69 108 TYR B O 1
ATOM 2476 N N . GLY B 1 109 ? 1.7 20.812 14.586 1 97.06 109 GLY B N 1
ATOM 2477 C CA . GLY B 1 109 ? 1.608 19.453 14.086 1 97.06 109 GLY B CA 1
ATOM 2478 C C . GLY B 1 109 ? 0.592 18.609 14.836 1 97.06 109 GLY B C 1
ATOM 2479 O O . GLY B 1 109 ? -0.267 17.969 14.219 1 97.06 109 GLY B O 1
ATOM 2480 N N . ILE B 1 110 ? 0.684 18.641 16.125 1 97.44 110 ILE B N 1
ATOM 2481 C CA . ILE B 1 110 ? -0.221 17.828 16.922 1 97.44 110 ILE B CA 1
ATOM 2482 C C . ILE B 1 110 ? -1.646 18.359 16.812 1 97.44 110 ILE B C 1
ATOM 2484 O O . ILE B 1 110 ? -2.605 17.594 16.766 1 97.44 110 ILE B O 1
ATOM 2488 N N . ASP B 1 111 ? -1.782 19.672 16.766 1 98.06 111 ASP B N 1
ATOM 2489 C CA . ASP B 1 111 ? -3.094 20.281 16.562 1 98.06 111 ASP B CA 1
ATOM 2490 C C . ASP B 1 111 ? -3.699 19.844 15.234 1 98.06 111 ASP B C 1
ATOM 2492 O O . ASP B 1 111 ? -4.84 19.391 15.188 1 98.06 111 ASP B O 1
ATOM 2496 N N . ALA B 1 112 ? -2.963 19.938 14.188 1 98.44 112 ALA B N 1
ATOM 2497 C CA . ALA B 1 112 ? -3.42 19.547 12.859 1 98.44 112 ALA B CA 1
ATOM 2498 C C . ALA B 1 112 ? -3.795 18.078 12.812 1 98.44 112 ALA B C 1
ATOM 2500 O O . ALA B 1 112 ? -4.867 17.719 12.312 1 98.44 112 ALA B O 1
ATOM 2501 N N . LEU B 1 113 ? -2.959 17.25 13.352 1 98.5 113 LEU B N 1
ATOM 2502 C CA . LEU B 1 113 ? -3.164 15.797 13.281 1 98.5 113 LEU B CA 1
ATOM 2503 C C . LEU B 1 113 ? -4.379 15.383 14.102 1 98.5 113 LEU B C 1
ATOM 2505 O O . LEU B 1 113 ? -5.145 14.508 13.68 1 98.5 113 LEU B O 1
ATOM 2509 N N . TYR B 1 114 ? -4.516 15.984 15.234 1 98.5 114 TYR B N 1
ATOM 2510 C CA . TYR B 1 114 ? -5.656 15.648 16.078 1 98.5 114 TYR B CA 1
ATOM 2511 C C . TYR B 1 114 ? -6.969 15.82 15.328 1 98.5 114 TYR B C 1
ATOM 2513 O O . TYR B 1 114 ? -7.781 14.898 15.258 1 98.5 114 TYR B O 1
ATOM 2521 N N . TYR B 1 115 ? -7.133 16.891 14.75 1 98.31 115 TYR B N 1
ATOM 2522 C CA . TYR B 1 115 ? -8.391 17.203 14.086 1 98.31 115 TYR B CA 1
ATOM 2523 C C . TYR B 1 115 ? -8.5 16.469 12.758 1 98.31 115 TYR B C 1
ATOM 2525 O O . TYR B 1 115 ? -9.602 16.094 12.328 1 98.31 115 TYR B O 1
ATOM 2533 N N . PHE B 1 116 ? -7.367 16.281 12.094 1 98.69 116 PHE B N 1
ATOM 2534 C CA . PHE B 1 116 ? -7.375 15.578 10.812 1 98.69 116 PHE B CA 1
ATOM 2535 C C . PHE B 1 116 ? -7.703 14.109 11 1 98.69 116 PHE B C 1
ATOM 2537 O O . PHE B 1 116 ? -8.477 13.531 10.227 1 98.69 116 PHE B O 1
ATOM 2544 N N . ILE B 1 117 ? -7.105 13.523 12.023 1 98.62 117 ILE B N 1
ATOM 2545 C CA . ILE B 1 117 ? -7.367 12.125 12.344 1 98.62 117 ILE B CA 1
ATOM 2546 C C . ILE B 1 117 ? -8.844 11.945 12.68 1 98.62 117 ILE B C 1
ATOM 2548 O O . ILE B 1 117 ? -9.477 10.992 12.219 1 98.62 117 ILE B O 1
ATOM 2552 N N . ASP B 1 118 ? -9.359 12.875 13.43 1 98.25 118 ASP B N 1
ATOM 2553 C CA . ASP B 1 118 ? -10.781 12.82 13.766 1 98.25 118 ASP B CA 1
ATOM 2554 C C . ASP B 1 118 ? -11.648 12.914 12.516 1 98.25 118 ASP B C 1
ATOM 2556 O O . ASP B 1 118 ? -12.617 12.164 12.367 1 98.25 118 ASP B O 1
ATOM 2560 N N . PHE B 1 119 ? -11.352 13.789 11.68 1 97.69 119 PHE B N 1
ATOM 2561 C CA . PHE B 1 119 ? -12.031 13.93 10.391 1 97.69 119 PHE B CA 1
ATOM 2562 C C . PHE B 1 119 ? -11.961 12.625 9.602 1 97.69 119 PHE B C 1
ATOM 2564 O O . PHE B 1 119 ? -12.969 12.18 9.047 1 97.69 119 PHE B O 1
ATOM 2571 N N . MET B 1 120 ? -10.727 11.961 9.531 1 98.38 120 MET B N 1
ATOM 2572 C CA . MET B 1 120 ? -10.531 10.742 8.75 1 98.38 120 MET B CA 1
ATOM 2573 C C . MET B 1 120 ? -11.43 9.617 9.266 1 98.38 120 MET B C 1
ATOM 2575 O O . MET B 1 120 ? -12.039 8.891 8.477 1 98.38 120 MET B O 1
ATOM 2579 N N . PHE B 1 121 ? -11.57 9.523 10.547 1 98.25 121 PHE B N 1
ATOM 2580 C CA . PHE B 1 121 ? -12.398 8.469 11.125 1 98.25 121 PHE B CA 1
ATOM 2581 C C . PHE B 1 121 ? -13.875 8.773 10.938 1 98.25 121 PHE B C 1
ATOM 2583 O O . PHE B 1 121 ? -14.664 7.879 10.633 1 98.25 121 PHE B O 1
ATOM 2590 N N . ARG B 1 122 ? -14.242 9.992 11.008 1 95.25 122 ARG B N 1
ATOM 2591 C CA . ARG B 1 122 ? -15.656 10.352 11.039 1 95.25 122 ARG B CA 1
ATOM 2592 C C . ARG B 1 122 ? -16.203 10.578 9.633 1 95.25 122 ARG B C 1
ATOM 2594 O O . ARG B 1 122 ? -17.328 10.188 9.328 1 95.25 122 ARG B O 1
ATOM 2601 N N . SER B 1 123 ? -15.398 11.172 8.844 1 94.94 123 SER B N 1
ATOM 2602 C CA . SER B 1 123 ? -15.906 11.57 7.535 1 94.94 123 SER B CA 1
ATOM 2603 C C . SER B 1 123 ? -15.57 10.539 6.469 1 94.94 123 SER B C 1
ATOM 2605 O O . SER B 1 123 ? -16.375 10.289 5.562 1 94.94 123 SER B O 1
ATOM 2607 N N . LEU B 1 124 ? -14.406 9.898 6.555 1 95.62 124 LEU B N 1
ATOM 2608 C CA . LEU B 1 124 ? -14.016 8.875 5.59 1 95.62 124 LEU B CA 1
ATOM 2609 C C . LEU B 1 124 ? -14.523 7.504 6.027 1 95.62 124 LEU B C 1
ATOM 2611 O O . LEU B 1 124 ? -14.336 6.516 5.312 1 95.62 124 LEU B O 1
ATOM 2615 N N . ASN B 1 125 ? -15.039 7.441 7.176 1 95.5 125 ASN B N 1
ATOM 2616 C CA . ASN B 1 125 ? -15.602 6.203 7.707 1 95.5 125 ASN B CA 1
ATOM 2617 C C . ASN B 1 125 ? -14.547 5.102 7.785 1 95.5 125 ASN B C 1
ATOM 2619 O O . ASN B 1 125 ? -14.773 3.986 7.316 1 95.5 125 ASN B O 1
ATOM 2623 N N . LEU B 1 126 ? -13.461 5.441 8.336 1 98 126 LEU B N 1
ATOM 2624 C CA . LEU B 1 126 ? -12.359 4.492 8.445 1 98 126 LEU B CA 1
ATOM 2625 C C . LEU B 1 126 ? -12.516 3.611 9.688 1 98 126 LEU B C 1
ATOM 2627 O O . LEU B 1 126 ? -13.141 4.023 10.672 1 98 126 LEU B O 1
ATOM 2631 N N . ASN B 1 127 ? -11.984 2.467 9.633 1 98.19 127 ASN B N 1
ATOM 2632 C CA . ASN B 1 127 ? -11.805 1.605 10.805 1 98.19 127 ASN B CA 1
ATOM 2633 C C . ASN B 1 127 ? -10.383 1.674 11.344 1 98.19 127 ASN B C 1
ATOM 2635 O O . ASN B 1 127 ? -10.133 1.297 12.492 1 98.19 127 ASN B O 1
ATOM 2639 N N . LYS B 1 128 ? -9.547 2.121 10.516 1 97.94 128 LYS B N 1
ATOM 2640 C CA . LYS B 1 128 ? -8.125 2.131 10.867 1 97.94 128 LYS B CA 1
ATOM 2641 C C . LYS B 1 128 ? -7.375 3.215 10.102 1 97.94 128 LYS B C 1
ATOM 2643 O O . LYS B 1 128 ? -7.711 3.516 8.953 1 97.94 128 LYS B O 1
ATOM 2648 N N . ILE B 1 129 ? -6.418 3.777 10.75 1 98.56 129 ILE B N 1
ATOM 2649 C CA . ILE B 1 129 ? -5.406 4.598 10.102 1 98.56 129 ILE B CA 1
ATOM 2650 C C . ILE B 1 129 ? -4.027 3.98 10.312 1 98.56 129 ILE B C 1
ATOM 2652 O O . ILE B 1 129 ? -3.691 3.562 11.422 1 98.56 129 ILE B O 1
ATOM 2656 N N . GLU B 1 130 ? -3.303 3.795 9.242 1 97.44 130 GLU B N 1
ATOM 2657 C CA . GLU B 1 130 ? -1.938 3.283 9.328 1 97.44 130 GLU B CA 1
ATOM 2658 C C . GLU B 1 130 ? -0.936 4.285 8.758 1 97.44 130 GLU B C 1
ATOM 2660 O O . GLU B 1 130 ? -1.318 5.227 8.062 1 97.44 130 GLU B O 1
ATOM 2665 N N . LEU B 1 131 ? 0.287 4.102 9.18 1 97.06 131 LEU B N 1
ATOM 2666 C CA . LEU B 1 131 ? 1.324 4.98 8.648 1 97.06 131 LEU B CA 1
ATOM 2667 C C . LEU B 1 131 ? 2.699 4.336 8.766 1 97.06 131 LEU B C 1
ATOM 2669 O O . LEU B 1 131 ? 2.865 3.35 9.492 1 97.06 131 LEU B O 1
ATOM 2673 N N . THR B 1 132 ? 3.598 4.875 8.008 1 95.69 132 THR B N 1
ATOM 2674 C CA . THR B 1 132 ? 5.012 4.527 8.094 1 95.69 132 THR B CA 1
ATOM 2675 C C . THR B 1 132 ? 5.863 5.773 8.32 1 95.69 132 THR B C 1
ATOM 2677 O O . THR B 1 132 ? 5.48 6.875 7.918 1 95.69 132 THR B O 1
ATOM 2680 N N . THR B 1 133 ? 6.941 5.586 8.992 1 95.81 133 THR B N 1
ATOM 2681 C CA . THR B 1 133 ? 7.906 6.652 9.234 1 95.81 133 THR B CA 1
ATOM 2682 C C . THR B 1 133 ? 9.32 6.086 9.352 1 95.81 133 THR B C 1
ATOM 2684 O O . THR B 1 133 ? 9.516 4.996 9.898 1 95.81 133 THR B O 1
ATOM 2687 N N . MET B 1 134 ? 10.219 6.867 8.844 1 95.25 134 MET B N 1
ATOM 2688 C CA . MET B 1 134 ? 11.602 6.422 8.93 1 95.25 134 MET B CA 1
ATOM 2689 C C . MET B 1 134 ? 11.977 6.094 10.375 1 95.25 134 MET B C 1
ATOM 2691 O O . MET B 1 134 ? 11.578 6.801 11.297 1 95.25 134 MET B O 1
ATOM 2695 N N . ILE B 1 135 ? 12.805 5.121 10.492 1 95.19 135 ILE B N 1
ATOM 2696 C CA . ILE B 1 135 ? 13.125 4.609 11.82 1 95.19 135 ILE B CA 1
ATOM 2697 C C . ILE B 1 135 ? 13.836 5.695 12.633 1 95.19 135 ILE B C 1
ATOM 2699 O O . ILE B 1 135 ? 13.75 5.715 13.859 1 95.19 135 ILE B O 1
ATOM 2703 N N . ASP B 1 136 ? 14.477 6.602 12.016 1 94.19 136 ASP B N 1
ATOM 2704 C CA . ASP B 1 136 ? 15.242 7.629 12.711 1 94.19 136 ASP B CA 1
ATOM 2705 C C . ASP B 1 136 ? 14.391 8.875 12.953 1 94.19 136 ASP B C 1
ATOM 2707 O O . ASP B 1 136 ? 14.852 9.828 13.594 1 94.19 136 ASP B O 1
ATOM 2711 N N . ASN B 1 137 ? 13.211 8.898 12.484 1 93.44 137 ASN B N 1
ATOM 2712 C CA . ASN B 1 137 ? 12.328 10.031 12.719 1 93.44 137 ASN B CA 1
ATOM 2713 C C . ASN B 1 137 ? 11.625 9.93 14.07 1 93.44 137 ASN B C 1
ATOM 2715 O O . ASN B 1 137 ? 10.398 9.797 14.133 1 93.44 137 ASN B O 1
ATOM 2719 N N . LYS B 1 138 ? 12.375 10.117 15.055 1 94.69 138 LYS B N 1
ATOM 2720 C CA . LYS B 1 138 ? 11.906 9.906 16.422 1 94.69 138 LYS B CA 1
ATOM 2721 C C . LYS B 1 138 ? 10.891 10.977 16.828 1 94.69 138 LYS B C 1
ATOM 2723 O O . LYS B 1 138 ? 9.961 10.695 17.594 1 94.69 138 LYS B O 1
ATOM 2728 N N . ARG B 1 139 ? 11.055 12.094 16.312 1 92.69 139 ARG B N 1
ATOM 2729 C CA . ARG B 1 139 ? 10.125 13.18 16.594 1 92.69 139 ARG B CA 1
ATOM 2730 C C . ARG B 1 139 ? 8.719 12.836 16.125 1 92.69 139 ARG B C 1
ATOM 2732 O O . ARG B 1 139 ? 7.754 12.977 16.891 1 92.69 139 ARG B O 1
ATOM 2739 N N . ALA B 1 140 ? 8.625 12.383 14.906 1 94.56 140 ALA B N 1
ATOM 2740 C CA . ALA B 1 140 ? 7.328 11.992 14.359 1 94.56 140 ALA B CA 1
ATOM 2741 C C . ALA B 1 140 ? 6.746 10.812 15.133 1 94.56 140 ALA B C 1
ATOM 2743 O O . ALA B 1 140 ? 5.555 10.805 15.453 1 94.56 140 ALA B O 1
ATOM 2744 N N . GLN B 1 141 ? 7.562 9.883 15.445 1 96.62 141 GLN B N 1
ATOM 2745 C CA . GLN B 1 141 ? 7.113 8.703 16.172 1 96.62 141 GLN B CA 1
ATOM 2746 C C . GLN B 1 141 ? 6.539 9.086 17.531 1 96.62 141 GLN B C 1
ATOM 2748 O O . GLN B 1 141 ? 5.504 8.562 17.953 1 96.62 141 GLN B O 1
ATOM 2753 N N . SER B 1 142 ? 7.234 9.953 18.203 1 96.06 142 SER B N 1
ATOM 2754 C CA . SER B 1 142 ? 6.758 10.422 19.5 1 96.06 142 SER B CA 1
ATOM 2755 C C . SER B 1 142 ? 5.398 11.102 19.375 1 96.06 142 SER B C 1
ATOM 2757 O O . SER B 1 142 ? 4.512 10.891 20.203 1 96.06 142 SER B O 1
ATOM 2759 N N . LEU B 1 143 ? 5.27 11.898 18.391 1 96.31 143 LEU B N 1
ATOM 2760 C CA . LEU B 1 143 ? 4.012 12.586 18.125 1 96.31 143 LEU B CA 1
ATOM 2761 C C . LEU B 1 143 ? 2.889 11.586 17.859 1 96.31 143 LEU B C 1
ATOM 2763 O O . LEU B 1 143 ? 1.79 11.719 18.406 1 96.31 143 LEU B O 1
ATOM 2767 N N . TYR B 1 144 ? 3.152 10.602 17.016 1 97.94 144 TYR B N 1
ATOM 2768 C CA . TYR B 1 144 ? 2.158 9.586 16.672 1 97.94 144 TYR B CA 1
ATOM 2769 C C . TYR B 1 144 ? 1.767 8.766 17.891 1 97.94 144 TYR B C 1
ATOM 2771 O O . TYR B 1 144 ? 0.59 8.453 18.094 1 97.94 144 TYR B O 1
ATOM 2779 N N . LYS B 1 145 ? 2.75 8.477 18.688 1 97.5 145 LYS B N 1
ATOM 2780 C CA . LYS B 1 145 ? 2.465 7.754 19.906 1 97.5 145 LYS B CA 1
ATOM 2781 C C . LYS B 1 145 ? 1.585 8.578 20.844 1 97.5 145 LYS B C 1
ATOM 2783 O O . LYS B 1 145 ? 0.667 8.047 21.469 1 97.5 145 LYS B O 1
ATOM 2788 N N . LYS B 1 146 ? 1.897 9.828 20.938 1 96.81 146 LYS B N 1
ATOM 2789 C CA . LYS B 1 146 ? 1.082 10.734 21.75 1 96.81 146 LYS B CA 1
ATOM 2790 C C . LYS B 1 146 ? -0.368 10.734 21.281 1 96.81 146 LYS B C 1
ATOM 2792 O O . LYS B 1 146 ? -1.289 10.906 22.078 1 96.81 146 LYS B O 1
ATOM 2797 N N . LEU B 1 147 ? -0.547 10.516 20.016 1 97.88 147 LEU B N 1
ATOM 2798 C CA . LEU B 1 147 ? -1.878 10.523 19.422 1 97.88 147 LEU B CA 1
ATOM 2799 C C . LEU B 1 147 ? -2.51 9.133 19.484 1 97.88 147 LEU B C 1
ATOM 2801 O O . LEU B 1 147 ? -3.613 8.93 18.984 1 97.88 147 LEU B O 1
ATOM 2805 N N . GLY B 1 148 ? -1.816 8.172 20.047 1 97.75 148 GLY B N 1
ATOM 2806 C CA . GLY B 1 148 ? -2.412 6.879 20.328 1 97.75 148 GLY B CA 1
ATOM 2807 C C . GLY B 1 148 ? -1.983 5.801 19.344 1 97.75 148 GLY B C 1
ATOM 2808 O O . GLY B 1 148 ? -2.414 4.652 19.453 1 97.75 148 GLY B O 1
ATOM 2809 N N . PHE B 1 149 ? -1.114 6.141 18.375 1 98.19 149 PHE B N 1
ATOM 2810 C CA . PHE B 1 149 ? -0.638 5.141 17.438 1 98.19 149 PHE B CA 1
ATOM 2811 C C . PHE B 1 149 ? 0.268 4.129 18.125 1 98.19 149 PHE B C 1
ATOM 2813 O O . PHE B 1 149 ? 1.054 4.492 19 1 98.19 149 PHE B O 1
ATOM 2820 N N . LYS B 1 150 ? 0.169 2.922 17.641 1 96.81 150 LYS B N 1
ATOM 2821 C CA . LYS B 1 150 ? 0.997 1.831 18.156 1 96.81 150 LYS B CA 1
ATOM 2822 C C . LYS B 1 150 ? 1.959 1.325 17.078 1 96.81 150 LYS B C 1
ATOM 2824 O O . LYS B 1 150 ? 1.599 1.244 15.898 1 96.81 150 LYS B O 1
ATOM 2829 N N . GLU B 1 151 ? 3.094 0.969 17.516 1 95.12 151 GLU B N 1
ATOM 2830 C CA . GLU B 1 151 ? 4.039 0.34 16.609 1 95.12 151 GLU B CA 1
ATOM 2831 C C . GLU B 1 151 ? 3.662 -1.114 16.328 1 95.12 151 GLU B C 1
ATOM 2833 O O . GLU B 1 151 ? 3.498 -1.902 17.266 1 95.12 151 GLU B O 1
ATOM 2838 N N . ILE B 1 152 ? 3.514 -1.405 15.148 1 92.31 152 ILE B N 1
ATOM 2839 C CA . ILE B 1 152 ? 3.129 -2.752 14.734 1 92.31 152 ILE B CA 1
ATOM 2840 C C . ILE B 1 152 ? 4.379 -3.578 14.438 1 92.31 152 ILE B C 1
ATOM 2842 O O . ILE B 1 152 ? 4.434 -4.766 14.758 1 92.31 152 ILE B O 1
ATOM 2846 N N . GLY B 1 153 ? 5.289 -2.967 13.812 1 92.62 153 GLY B N 1
ATOM 2847 C CA . GLY B 1 153 ? 6.551 -3.617 13.492 1 92.62 153 GLY B CA 1
ATOM 2848 C C . GLY B 1 153 ? 7.477 -2.744 12.664 1 92.62 153 GLY B C 1
ATOM 2849 O O . GLY B 1 153 ? 7.164 -1.583 12.398 1 92.62 153 GLY B O 1
ATOM 2850 N N . ILE B 1 154 ? 8.609 -3.389 12.398 1 94.94 154 ILE B N 1
ATOM 2851 C CA . ILE B 1 154 ? 9.617 -2.695 11.602 1 94.94 154 ILE B CA 1
ATOM 2852 C C . ILE B 1 154 ? 9.703 -3.334 10.219 1 94.94 154 ILE B C 1
ATOM 2854 O O . ILE B 1 154 ? 9.898 -4.547 10.094 1 94.94 154 ILE B O 1
ATOM 2858 N N . ILE B 1 155 ? 9.484 -2.547 9.227 1 94.88 155 ILE B N 1
ATOM 2859 C CA . ILE B 1 155 ? 9.672 -2.973 7.844 1 94.88 155 ILE B CA 1
ATOM 2860 C C . ILE B 1 155 ? 11.148 -2.836 7.457 1 94.88 155 ILE B C 1
ATOM 2862 O O . ILE B 1 155 ? 11.656 -1.721 7.336 1 94.88 155 ILE B O 1
ATOM 2866 N N . ARG B 1 156 ? 11.758 -3.895 7.223 1 94.75 156 ARG B N 1
ATOM 2867 C CA . ARG B 1 156 ? 13.172 -3.908 6.875 1 94.75 156 ARG B CA 1
ATOM 2868 C C . ARG B 1 156 ? 13.391 -3.383 5.461 1 94.75 156 ARG B C 1
ATOM 2870 O O . ARG B 1 156 ? 12.672 -3.76 4.535 1 94.75 156 ARG B O 1
ATOM 2877 N N . SER B 1 157 ? 14.398 -2.479 5.328 1 95.88 157 SER B N 1
ATOM 2878 C CA . SER B 1 157 ? 14.734 -1.935 4.016 1 95.88 157 SER B CA 1
ATOM 2879 C C . SER B 1 157 ? 13.492 -1.432 3.289 1 95.88 157 SER B C 1
ATOM 2881 O O . SER B 1 157 ? 13.289 -1.745 2.115 1 95.88 157 SER B O 1
ATOM 2883 N N . GLY B 1 158 ? 12.719 -0.678 4.016 1 94 158 GLY B N 1
ATOM 2884 C CA . GLY B 1 158 ? 11.391 -0.31 3.559 1 94 158 GLY B CA 1
ATOM 2885 C C . GLY B 1 158 ? 11.406 0.774 2.496 1 94 158 GLY B C 1
ATOM 2886 O O . GLY B 1 158 ? 10.523 0.816 1.635 1 94 158 GLY B O 1
ATOM 2887 N N . TYR B 1 159 ? 12.375 1.678 2.549 1 95 159 TYR B N 1
ATOM 2888 C CA . TYR B 1 159 ? 12.43 2.791 1.607 1 95 159 TYR B CA 1
ATOM 2889 C C . TYR B 1 159 ? 13.867 3.076 1.184 1 95 159 TYR B C 1
ATOM 2891 O O . TYR B 1 159 ? 14.797 2.93 1.98 1 95 159 TYR B O 1
ATOM 2899 N N . PHE B 1 160 ? 14.031 3.467 -0.043 1 94.75 160 PHE B N 1
ATOM 2900 C CA . PHE B 1 160 ? 15.312 4.02 -0.468 1 94.75 160 PHE B CA 1
ATOM 2901 C C . PHE B 1 160 ? 15.516 5.414 0.107 1 94.75 160 PHE B C 1
ATOM 2903 O O . PHE B 1 160 ? 14.711 6.316 -0.131 1 94.75 160 PHE B O 1
ATOM 2910 N N . ASP B 1 161 ? 16.562 5.555 0.83 1 94.38 161 ASP B N 1
ATOM 2911 C CA . ASP B 1 161 ? 16.906 6.797 1.518 1 94.38 161 ASP B CA 1
ATOM 2912 C C . ASP B 1 161 ? 17.969 7.574 0.74 1 94.38 161 ASP B C 1
ATOM 2914 O O . ASP B 1 161 ? 19.156 7.297 0.857 1 94.38 161 ASP B O 1
ATOM 2918 N N . SER B 1 162 ? 17.484 8.602 0.082 1 91.88 162 SER B N 1
ATOM 2919 C CA . SER B 1 162 ? 18.375 9.352 -0.79 1 91.88 162 SER B CA 1
ATOM 2920 C C . SER B 1 162 ? 19.375 10.188 0.019 1 91.88 162 SER B C 1
ATOM 2922 O O . SER B 1 162 ? 20.359 10.672 -0.522 1 91.88 162 SER B O 1
ATOM 2924 N N . ARG B 1 163 ? 19.109 10.336 1.301 1 92.25 163 ARG B N 1
ATOM 2925 C CA . ARG B 1 163 ? 20.062 11.055 2.139 1 92.25 163 ARG B CA 1
ATOM 2926 C C . ARG B 1 163 ? 21.406 10.328 2.189 1 92.25 163 ARG B C 1
ATOM 2928 O O . ARG B 1 163 ? 22.453 10.969 2.26 1 92.25 163 ARG B O 1
ATOM 2935 N N . ILE B 1 164 ? 21.328 9.039 2.098 1 93.44 164 ILE B N 1
ATOM 2936 C CA . ILE B 1 164 ? 22.531 8.242 2.283 1 93.44 164 ILE B CA 1
ATOM 2937 C C . ILE B 1 164 ? 22.703 7.281 1.104 1 93.44 164 ILE B C 1
ATOM 2939 O O . ILE B 1 164 ? 23.703 6.57 1.016 1 93.44 164 ILE B O 1
ATOM 2943 N N . GLY B 1 165 ? 21.781 7.156 0.236 1 93.88 165 GLY B N 1
ATOM 2944 C CA . GLY B 1 165 ? 21.859 6.312 -0.946 1 93.88 165 GLY B CA 1
ATOM 2945 C C . GLY B 1 165 ? 21.719 4.836 -0.638 1 93.88 165 GLY B C 1
ATOM 2946 O O . GLY B 1 165 ? 22.328 3.994 -1.294 1 93.88 165 GLY B O 1
ATOM 2947 N N . GLU B 1 166 ? 21 4.504 0.433 1 95.69 166 GLU B N 1
ATOM 2948 C CA . GLU B 1 166 ? 20.781 3.127 0.868 1 95.69 166 GLU B CA 1
ATOM 2949 C C . GLU B 1 166 ? 19.328 2.912 1.318 1 95.69 166 GLU B C 1
ATOM 2951 O O . GLU B 1 166 ? 18.578 3.875 1.496 1 95.69 166 GLU B O 1
ATOM 2956 N N . PHE B 1 167 ? 19.016 1.673 1.449 1 96.38 167 PHE B N 1
ATOM 2957 C CA . PHE B 1 167 ? 17.703 1.364 1.985 1 96.38 167 PHE B CA 1
ATOM 2958 C C . PHE B 1 167 ? 17.688 1.499 3.504 1 96.38 167 PHE B C 1
ATOM 2960 O O . PHE B 1 167 ? 18.656 1.146 4.172 1 96.38 167 PHE B O 1
ATOM 2967 N N . SER B 1 168 ? 16.562 2.039 3.969 1 96.25 168 SER B N 1
ATOM 2968 C CA . SER B 1 168 ? 16.422 2.227 5.41 1 96.25 168 SER B CA 1
ATOM 2969 C C . SER B 1 168 ? 15.172 1.532 5.938 1 96.25 168 SER B C 1
ATOM 2971 O O . SER B 1 168 ? 14.188 1.367 5.211 1 96.25 168 SER B O 1
ATOM 2973 N N . ASP B 1 169 ? 15.297 1.126 7.164 1 96.44 169 ASP B N 1
ATOM 2974 C CA . ASP B 1 169 ? 14.141 0.56 7.859 1 96.44 169 ASP B CA 1
ATOM 2975 C C . ASP B 1 169 ? 13.094 1.633 8.156 1 96.44 169 ASP B C 1
ATOM 2977 O O . ASP B 1 169 ? 13.43 2.816 8.258 1 96.44 169 ASP B O 1
ATOM 2981 N N . VAL B 1 170 ? 11.898 1.13 8.258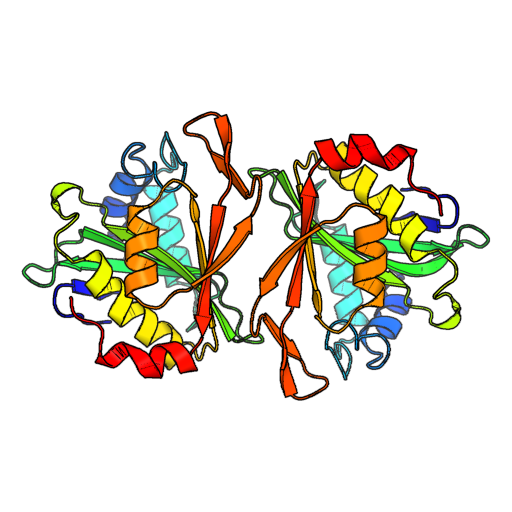 1 95.75 170 VAL B N 1
ATOM 2982 C CA . VAL B 1 170 ? 10.805 2.047 8.539 1 95.75 170 VAL B CA 1
ATOM 2983 C C . VAL B 1 170 ? 9.898 1.447 9.609 1 95.75 170 VAL B C 1
ATOM 2985 O O . VAL B 1 170 ? 9.68 0.234 9.641 1 95.75 170 VAL B O 1
ATOM 2988 N N . ALA B 1 171 ? 9.43 2.285 10.477 1 96.06 171 ALA B N 1
ATOM 2989 C CA . ALA B 1 171 ? 8.453 1.866 11.484 1 96.06 171 ALA B CA 1
ATOM 2990 C C . ALA B 1 171 ? 7.035 1.871 10.906 1 96.06 171 ALA B C 1
ATOM 2992 O O . ALA B 1 171 ? 6.66 2.791 10.18 1 96.06 171 ALA B O 1
ATOM 2993 N N . TYR B 1 172 ? 6.32 0.859 11.195 1 96.06 172 TYR B N 1
ATOM 2994 C CA . TYR B 1 172 ? 4.91 0.737 10.828 1 96.06 172 TYR B CA 1
ATOM 2995 C C . TYR B 1 172 ? 4.02 0.907 12.055 1 96.06 172 TYR B C 1
ATOM 2997 O O . TYR B 1 172 ? 4.203 0.223 13.062 1 96.06 172 TYR B O 1
ATOM 3005 N N . MET B 1 173 ? 3.055 1.858 11.945 1 97.5 173 MET B N 1
ATOM 3006 C CA . MET B 1 173 ? 2.188 2.182 13.07 1 97.5 173 MET B CA 1
ATOM 3007 C C . MET B 1 173 ? 0.729 2.258 12.633 1 97.5 173 MET B C 1
ATOM 3009 O O . MET B 1 173 ? 0.442 2.42 11.445 1 97.5 173 MET B O 1
ATOM 3013 N N . ASP B 1 174 ? -0.125 2.061 13.617 1 97.81 174 ASP B N 1
ATOM 3014 C CA . ASP B 1 174 ? -1.538 2.209 13.281 1 97.81 174 ASP B CA 1
ATOM 3015 C C . ASP B 1 174 ? -2.357 2.6 14.508 1 97.81 174 ASP B C 1
ATOM 3017 O O . ASP B 1 174 ? -1.819 2.693 15.617 1 97.81 174 ASP B O 1
ATOM 3021 N N . ILE B 1 175 ? -3.609 2.979 14.266 1 98.38 175 ILE B N 1
ATOM 3022 C CA . ILE B 1 175 ? -4.617 3.199 15.297 1 98.38 175 ILE B CA 1
ATOM 3023 C C . ILE B 1 175 ? -5.992 2.801 14.773 1 98.38 175 ILE B C 1
ATOM 3025 O O . ILE B 1 175 ? -6.32 3.066 13.617 1 98.38 175 ILE B O 1
ATOM 3029 N N . LEU B 1 176 ? -6.719 2.129 15.609 1 98.38 176 LEU B N 1
ATOM 3030 C CA . LEU B 1 176 ? -8.078 1.736 15.273 1 98.38 176 LEU B CA 1
ATOM 3031 C C . LEU B 1 176 ? -9.078 2.797 15.719 1 98.38 176 LEU B C 1
ATOM 3033 O O . LEU B 1 176 ? -8.836 3.516 16.688 1 98.38 176 LEU B O 1
ATOM 3037 N N . LYS B 1 177 ? -10.188 2.811 15.031 1 98.12 177 LYS B N 1
ATOM 3038 C CA . LYS B 1 177 ? -11.242 3.781 15.328 1 98.12 177 LYS B CA 1
ATOM 3039 C C . LYS B 1 177 ? -11.648 3.709 16.797 1 98.12 177 LYS B C 1
ATOM 3041 O O . LYS B 1 177 ? -11.742 4.734 17.469 1 98.12 177 LYS B O 1
ATOM 3046 N N . ASP B 1 178 ? -11.922 2.516 17.297 1 97.56 178 ASP B N 1
ATOM 3047 C CA . ASP B 1 178 ? -12.359 2.338 18.672 1 97.56 178 ASP B CA 1
ATOM 3048 C C . ASP B 1 178 ? -11.305 2.855 19.656 1 97.56 178 ASP B C 1
ATOM 3050 O O . ASP B 1 178 ? -11.648 3.404 20.703 1 97.56 178 ASP B O 1
ATOM 3054 N N . GLU B 1 179 ? -10.086 2.65 19.391 1 98.06 179 GLU B N 1
ATOM 3055 C CA . GLU B 1 179 ? -9 3.156 20.219 1 98.06 179 GLU B CA 1
ATOM 3056 C C . GLU B 1 179 ? -8.969 4.68 20.219 1 98.06 179 GLU B C 1
ATOM 3058 O O . GLU B 1 179 ? -8.797 5.301 21.281 1 98.06 179 GLU B O 1
ATOM 3063 N N . TRP B 1 180 ? -9.094 5.27 19.062 1 98.25 180 TRP B N 1
ATOM 3064 C CA . TRP B 1 180 ? -9.109 6.723 18.938 1 98.25 180 TRP B CA 1
ATOM 3065 C C . TRP B 1 180 ? -10.242 7.328 19.75 1 98.25 180 TRP B C 1
ATOM 3067 O O . TRP B 1 180 ? -10.039 8.273 20.516 1 98.25 180 TRP B O 1
ATOM 3077 N N . LEU B 1 181 ? -11.414 6.77 19.625 1 97.44 181 LEU B N 1
ATOM 3078 C CA . LEU B 1 181 ? -12.594 7.297 20.297 1 97.44 181 LEU B CA 1
ATOM 3079 C C . LEU B 1 181 ? -12.438 7.238 21.812 1 97.44 181 LEU B C 1
ATOM 3081 O O . LEU B 1 181 ? -12.961 8.094 22.531 1 97.44 181 LEU B O 1
ATOM 3085 N N . LYS B 1 182 ? -11.664 6.305 22.234 1 97.25 182 LYS B N 1
ATOM 3086 C CA . LYS B 1 182 ? -11.461 6.129 23.672 1 97.25 182 LYS B CA 1
ATOM 3087 C C . LYS B 1 182 ? -10.469 7.152 24.219 1 97.25 182 LYS B C 1
ATOM 3089 O O . LYS B 1 182 ? -10.57 7.574 25.375 1 97.25 182 LYS B O 1
ATOM 3094 N N . ILE B 1 183 ? -9.594 7.559 23.391 1 97.12 183 ILE B N 1
ATOM 3095 C CA . ILE B 1 183 ? -8.484 8.305 23.984 1 97.12 183 ILE B CA 1
ATOM 3096 C C . ILE B 1 183 ? -8.57 9.773 23.562 1 97.12 183 ILE B C 1
ATOM 3098 O O . ILE B 1 183 ? -7.922 10.633 24.156 1 97.12 183 ILE B O 1
ATOM 3102 N N . LYS B 1 184 ? -9.219 10.117 22.453 1 95.94 184 LYS B N 1
ATOM 3103 C CA . LYS B 1 184 ? -9.133 11.445 21.859 1 95.94 184 LYS B CA 1
ATOM 3104 C C . LYS B 1 184 ? -9.477 12.531 22.859 1 95.94 184 LYS B C 1
ATOM 3106 O O . LYS B 1 184 ? -8.883 13.609 22.859 1 95.94 184 LYS B O 1
ATOM 3111 N N . GLY B 1 185 ? -10.359 12.25 23.734 1 95.19 185 GLY B N 1
ATOM 3112 C CA . GLY B 1 185 ? -10.781 13.227 24.719 1 95.19 185 GLY B CA 1
ATOM 3113 C C . GLY B 1 185 ? -9.719 13.516 25.766 1 95.19 185 GLY B C 1
ATOM 3114 O O . GLY B 1 185 ? -9.789 14.523 26.469 1 95.19 185 GLY B O 1
ATOM 3115 N N . ASN B 1 186 ? -8.688 12.656 25.844 1 93.81 186 ASN B N 1
ATOM 3116 C CA . ASN B 1 186 ? -7.676 12.758 26.891 1 93.81 186 ASN B CA 1
ATOM 3117 C C . ASN B 1 186 ? -6.367 13.32 26.344 1 93.81 186 ASN B C 1
ATOM 3119 O O . ASN B 1 186 ? -5.395 13.477 27.094 1 93.81 186 ASN B O 1
ATOM 3123 N N . ILE B 1 187 ? -6.352 13.516 25.141 1 92.38 187 ILE B N 1
ATOM 3124 C CA . ILE B 1 187 ? -5.129 14.023 24.531 1 92.38 187 ILE B CA 1
ATOM 3125 C C . ILE B 1 187 ? -5 15.523 24.812 1 92.38 187 ILE B C 1
ATOM 3127 O O . ILE B 1 187 ? -5.926 16.297 24.547 1 92.38 187 ILE B O 1
ATOM 3131 N N . VAL B 1 188 ? -3.818 15.836 25.438 1 86.88 188 VAL B N 1
ATOM 3132 C CA . VAL B 1 188 ? -3.572 17.234 25.812 1 86.88 188 VAL B CA 1
ATOM 3133 C C . VAL B 1 188 ? -2.479 17.812 24.922 1 86.88 188 VAL B C 1
ATOM 3135 O O . VAL B 1 188 ? -1.433 17.188 24.719 1 86.88 188 VAL B O 1
ATOM 3138 N N . PHE B 1 189 ? -2.701 18.875 24.281 1 82.62 189 PHE B N 1
ATOM 3139 C CA . PHE B 1 189 ? -1.685 19.578 23.5 1 82.62 189 PHE B CA 1
ATOM 3140 C C . PHE B 1 189 ? -2.074 21.031 23.281 1 82.62 189 PHE B C 1
ATOM 3142 O O . PHE B 1 189 ? -3.236 21.406 23.453 1 82.62 189 PHE B O 1
#